Protein AF-A0A7C6V739-F1 (afdb_monomer_lite)

Secondary structure (DSSP, 8-state):
----GGGSHHHHHHHHHTS-PPPP-----SSPPPTT---HHHHHTT-HHHHHHHHGGGT---S--SS--SS--BHHHHSTTHHHHTTTSGGGT--BPP--GGGHHHHHHHS-GGGGTT-GGGGGGT-TTHHHHHHHHTTHHHHS-HHHHHTTS-GGGTT--S-GGGTB-TTT--B----HHHHHHHHHTT--STT--HHHHHHHHHHTTSS--B--B-TTS-B---B-S-TT-BTTB--HHHHHHHHTT-GGG--EE-TTT--EE------HHHHHHTT-HHHHTT-

Sequence (287 aa):
MQKTWWAWLPVMILLLLAGCAPPRAEMVKTASIPPGEVDPAVWGKVYPLEYDSFMMTKEGGQGESKYKGSEQKDKLSEYPFQLVLLDGWGMGVEFNEPRGHVYMLKDQLDIDPSRRKAGGVCLSCKSPYAPQLKEQMGPAYFQEPYDRVHAMIPQNHAELGLSCVDCHDPANMDLQLSRWFVNDALKALGKDPAGLTRQEKRTMVCAQCHNTYVIPKDQNMKSVGLFLPWQKSQWGHITIEDIESVIKSDPANLEWKNTPTGIKLGHIRHPEFELYSNGSVHWRAGV

Radius of gyration: 24.23 Å; chains: 1; bounding box: 44×49×97 Å

pLDDT: mean 92.77, std 11.55, range [47.62, 98.88]

Structure (mmCIF, N/CA/C/O backbone):
data_AF-A0A7C6V739-F1
#
_entry.id   AF-A0A7C6V739-F1
#
loop_
_atom_site.group_PDB
_atom_site.id
_atom_site.type_symbol
_atom_site.label_atom_id
_atom_site.label_alt_id
_atom_site.label_comp_id
_atom_site.label_asym_id
_atom_site.label_entity_id
_atom_site.label_seq_id
_atom_site.pdbx_PDB_ins_code
_atom_site.Cartn_x
_atom_site.Cartn_y
_atom_site.Cartn_z
_atom_site.occupancy
_atom_site.B_iso_or_equiv
_atom_site.auth_seq_id
_atom_site.auth_comp_id
_atom_site.auth_asym_id
_atom_site.auth_atom_id
_atom_site.pdbx_PDB_model_num
ATOM 1 N N . MET A 1 1 ? 19.262 29.482 -73.306 1.00 47.62 1 MET A N 1
ATOM 2 C CA . MET A 1 1 ? 19.728 28.501 -72.297 1.00 47.62 1 MET A CA 1
ATOM 3 C C . MET A 1 1 ? 19.107 28.852 -70.945 1.00 47.62 1 MET A C 1
ATOM 5 O O . MET A 1 1 ? 19.715 29.568 -70.161 1.00 47.62 1 MET A O 1
ATOM 9 N N . GLN A 1 2 ? 17.858 28.442 -70.704 1.00 50.34 2 GLN A N 1
ATOM 10 C CA . GLN A 1 2 ? 17.176 28.663 -69.421 1.00 50.34 2 GLN A CA 1
ATOM 11 C C . GLN A 1 2 ? 17.552 27.537 -68.452 1.00 50.34 2 GLN A C 1
ATOM 13 O O . GLN A 1 2 ? 17.392 26.359 -68.760 1.00 50.34 2 GLN A O 1
ATOM 18 N N . LYS A 1 3 ? 18.132 27.920 -67.311 1.00 55.59 3 LYS A N 1
ATOM 19 C CA . LYS A 1 3 ? 18.687 27.024 -66.292 1.00 55.59 3 LYS A CA 1
ATOM 20 C C . LYS A 1 3 ? 17.559 26.330 -65.517 1.00 55.59 3 LYS A C 1
ATOM 22 O O . LYS A 1 3 ? 16.870 26.961 -64.725 1.00 55.59 3 LYS A O 1
ATOM 27 N N . THR A 1 4 ? 17.430 25.019 -65.694 1.00 61.16 4 THR A N 1
ATOM 28 C CA . THR A 1 4 ? 16.496 24.098 -65.013 1.00 61.16 4 THR A CA 1
ATOM 29 C C . THR A 1 4 ? 16.895 23.784 -63.561 1.00 61.16 4 THR A C 1
ATOM 31 O O . THR A 1 4 ? 16.711 22.671 -63.080 1.00 61.16 4 THR A O 1
ATOM 34 N N . TRP A 1 5 ? 17.462 24.745 -62.828 1.00 55.97 5 TRP A N 1
ATOM 35 C CA . TRP A 1 5 ? 17.976 24.505 -61.469 1.00 55.97 5 TRP A CA 1
ATOM 36 C C . TRP A 1 5 ? 16.869 24.411 -60.407 1.00 55.97 5 TRP A C 1
ATOM 38 O O . TRP A 1 5 ? 17.083 23.851 -59.339 1.00 55.97 5 TRP A O 1
ATOM 48 N N . TRP A 1 6 ? 15.667 24.910 -60.701 1.00 58.06 6 TRP A N 1
ATOM 49 C CA . TRP A 1 6 ? 14.564 24.969 -59.734 1.00 58.06 6 TRP A CA 1
ATOM 50 C C . TRP A 1 6 ? 13.799 23.640 -59.631 1.00 58.06 6 TRP A C 1
ATOM 52 O O . TRP A 1 6 ? 13.135 23.391 -58.631 1.00 58.06 6 TRP A O 1
ATOM 62 N N . ALA A 1 7 ? 13.947 22.753 -60.623 1.00 59.00 7 ALA A N 1
ATOM 63 C CA . ALA A 1 7 ? 13.344 21.419 -60.618 1.00 59.00 7 ALA A CA 1
ATOM 64 C C . ALA A 1 7 ? 14.033 20.446 -59.639 1.00 59.00 7 ALA A C 1
ATOM 66 O O . ALA A 1 7 ? 13.440 19.448 -59.242 1.00 59.00 7 ALA A O 1
ATOM 67 N N . TRP A 1 8 ? 15.265 20.752 -59.217 1.00 59.28 8 TRP A N 1
ATOM 68 C CA . TRP A 1 8 ? 16.056 19.898 -58.324 1.00 59.28 8 TRP A CA 1
ATOM 69 C C . TRP A 1 8 ? 15.931 20.277 -56.842 1.00 59.28 8 TRP A C 1
ATOM 71 O O . TRP A 1 8 ? 16.218 19.449 -55.981 1.00 59.28 8 TRP A O 1
ATOM 81 N N . LEU A 1 9 ? 15.445 21.485 -56.528 1.00 65.00 9 LEU A N 1
ATOM 82 C CA . LEU A 1 9 ? 15.205 21.927 -55.148 1.00 65.00 9 LEU A CA 1
ATOM 83 C C . LEU A 1 9 ? 14.235 21.020 -54.363 1.00 65.00 9 LEU A C 1
ATOM 85 O O . LEU A 1 9 ? 14.586 20.628 -53.251 1.00 65.00 9 LEU A O 1
ATOM 89 N N . PRO A 1 10 ? 13.052 20.639 -54.889 1.00 63.28 10 PRO A N 1
ATOM 90 C CA . PRO A 1 10 ? 12.135 19.781 -54.139 1.00 63.28 10 PRO A CA 1
ATOM 91 C C . PRO A 1 10 ? 12.684 18.359 -53.955 1.00 63.28 10 PRO A C 1
AT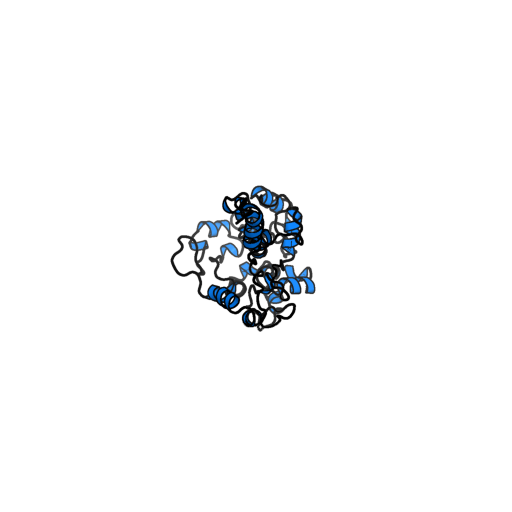OM 93 O O . PRO A 1 10 ? 12.463 17.759 -52.910 1.00 63.28 10 PRO A O 1
ATOM 96 N N . VAL A 1 11 ? 13.467 17.848 -54.913 1.00 65.81 11 VAL A N 1
ATOM 97 C CA . VAL A 1 11 ? 14.133 16.535 -54.815 1.00 65.81 11 VAL A CA 1
ATOM 98 C C . VAL A 1 11 ? 15.214 16.548 -53.731 1.00 65.81 11 VAL A C 1
ATOM 100 O O . VAL A 1 11 ? 15.313 15.610 -52.945 1.00 65.81 11 VAL A O 1
ATOM 103 N N . MET A 1 12 ? 15.983 17.633 -53.633 1.00 64.00 12 MET A N 1
ATOM 104 C CA . MET A 1 12 ? 17.020 17.795 -52.614 1.00 64.00 12 MET A CA 1
ATOM 105 C C . MET A 1 12 ? 16.426 17.990 -51.207 1.00 64.00 12 MET A C 1
ATOM 107 O O . MET A 1 12 ? 16.962 17.457 -50.241 1.00 64.00 12 MET A O 1
ATOM 111 N N . ILE A 1 13 ? 15.279 18.673 -51.090 1.00 65.75 13 ILE A N 1
ATOM 112 C CA . ILE A 1 13 ? 14.523 18.806 -49.831 1.00 65.75 13 ILE A CA 1
ATOM 113 C C . ILE A 1 13 ? 13.919 17.458 -49.399 1.00 65.75 13 ILE A C 1
ATOM 115 O O . ILE A 1 13 ? 14.006 17.106 -48.225 1.00 65.75 13 ILE A O 1
ATOM 119 N N . LEU A 1 14 ? 13.372 16.665 -50.328 1.00 61.84 14 LEU A N 1
ATOM 120 C CA . LEU A 1 14 ? 12.878 15.311 -50.036 1.00 61.84 14 LEU A CA 1
ATOM 121 C C . LEU A 1 14 ? 14.002 14.349 -49.624 1.00 61.84 14 LEU A C 1
ATOM 123 O O . LEU A 1 14 ? 13.800 13.540 -48.725 1.00 61.84 14 LEU A O 1
ATOM 127 N N . LEU A 1 15 ? 15.190 14.458 -50.225 1.00 60.88 15 LEU A N 1
ATOM 128 C CA . LEU A 1 15 ? 16.364 13.663 -49.842 1.00 60.88 15 LEU A CA 1
ATOM 129 C C . LEU A 1 15 ? 16.941 14.070 -48.475 1.00 60.88 15 LEU A C 1
ATOM 131 O O . LEU A 1 15 ? 17.437 13.211 -47.754 1.00 60.88 15 LEU A O 1
ATOM 135 N N . LEU A 1 16 ? 16.835 15.348 -48.090 1.00 59.25 16 LEU A N 1
ATOM 136 C CA . LEU A 1 16 ? 17.223 15.831 -46.757 1.00 59.25 16 LEU A CA 1
ATOM 137 C C . LEU A 1 16 ? 16.215 15.423 -45.667 1.00 59.25 16 LEU A C 1
ATOM 139 O O . LEU A 1 16 ? 16.619 15.149 -44.541 1.00 59.25 16 LEU A O 1
ATOM 143 N N . LEU A 1 17 ? 14.922 15.329 -45.999 1.00 58.53 17 LEU A N 1
ATOM 144 C CA . LEU A 1 17 ? 13.872 14.817 -45.102 1.00 58.53 17 LEU A CA 1
ATOM 145 C C . LEU A 1 17 ? 13.843 13.281 -45.016 1.00 58.53 17 LEU A C 1
ATOM 147 O O . LEU A 1 17 ? 13.320 12.736 -44.049 1.00 58.53 17 LEU A O 1
ATOM 151 N N . ALA A 1 18 ? 14.429 12.591 -45.997 1.00 57.00 18 ALA A N 1
ATOM 152 C CA . ALA A 1 18 ? 14.674 11.149 -45.982 1.00 57.00 18 ALA A CA 1
ATOM 153 C C . ALA A 1 18 ? 15.998 10.771 -45.290 1.00 57.00 18 ALA A C 1
ATOM 155 O O . ALA A 1 18 ? 16.444 9.628 -45.403 1.00 57.00 18 ALA A O 1
ATOM 156 N N . GLY A 1 19 ? 16.634 11.708 -44.573 1.00 58.50 19 GLY A N 1
ATOM 157 C CA . GLY A 1 19 ? 17.717 11.392 -43.649 1.00 58.50 19 GLY A CA 1
ATOM 158 C C . GLY A 1 19 ? 17.217 10.357 -42.647 1.00 58.50 19 GLY A C 1
ATOM 159 O O . GLY A 1 19 ? 16.347 10.661 -41.834 1.00 58.50 19 GLY A O 1
ATOM 160 N N . CYS A 1 20 ? 17.716 9.126 -42.776 1.00 65.75 20 CYS A N 1
ATOM 161 C CA . CYS A 1 20 ? 17.299 7.963 -42.008 1.00 65.75 20 CYS A CA 1
ATOM 162 C C . CYS A 1 20 ? 17.161 8.326 -40.529 1.00 65.75 20 CYS A C 1
ATOM 164 O O . CYS A 1 20 ? 18.166 8.529 -39.845 1.00 65.75 20 CYS A O 1
ATOM 166 N N . ALA A 1 21 ? 15.923 8.393 -40.030 1.00 65.75 21 ALA A N 1
ATOM 167 C CA . ALA A 1 21 ? 15.711 8.349 -38.597 1.00 65.75 21 ALA A CA 1
ATOM 168 C C . ALA A 1 21 ? 16.424 7.080 -38.105 1.00 65.75 21 ALA A C 1
ATOM 170 O O . ALA A 1 21 ? 16.180 6.008 -38.677 1.00 65.75 21 ALA A O 1
ATOM 171 N N . PRO A 1 22 ? 17.351 7.175 -37.134 1.00 66.50 22 PRO A N 1
ATOM 172 C CA . PRO A 1 22 ? 17.994 5.985 -36.612 1.00 66.50 22 PRO A CA 1
ATOM 173 C C . PRO A 1 22 ? 16.892 5.017 -36.162 1.00 66.50 22 PRO A C 1
ATOM 175 O O . PRO A 1 22 ? 15.884 5.473 -35.603 1.00 66.50 22 PRO A O 1
ATOM 178 N N . PRO A 1 23 ? 17.028 3.707 -36.442 1.00 68.50 23 PRO A N 1
ATOM 179 C CA . PRO A 1 23 ? 16.059 2.732 -35.971 1.00 68.50 23 PRO A CA 1
ATOM 180 C C . PRO A 1 23 ? 15.863 2.933 -34.471 1.00 68.50 23 PRO A C 1
ATOM 182 O O . PRO A 1 23 ? 16.814 3.241 -33.745 1.00 68.50 23 PRO A O 1
ATOM 185 N N . ARG A 1 24 ? 14.608 2.825 -34.022 1.00 67.12 24 ARG A N 1
ATOM 186 C CA . ARG A 1 24 ? 14.269 2.941 -32.603 1.00 67.12 24 ARG A CA 1
ATOM 187 C C . ARG A 1 24 ? 15.224 2.034 -31.834 1.00 67.12 24 ARG A C 1
ATOM 189 O O . ARG A 1 24 ? 15.337 0.865 -32.180 1.00 67.12 24 ARG A O 1
ATOM 196 N N . ALA A 1 25 ? 15.922 2.586 -30.843 1.00 65.12 25 ALA A N 1
ATOM 197 C CA . ALA A 1 25 ? 16.850 1.810 -30.038 1.00 65.12 25 ALA A CA 1
ATOM 198 C C . ALA A 1 25 ? 16.102 0.607 -29.444 1.00 65.12 25 ALA A C 1
ATOM 200 O O . ALA A 1 25 ? 15.190 0.777 -28.631 1.00 65.12 25 ALA A O 1
ATOM 201 N N . GLU A 1 26 ? 16.446 -0.592 -29.904 1.00 61.88 26 GLU A N 1
ATOM 202 C CA . GLU A 1 26 ? 15.959 -1.836 -29.327 1.00 61.88 26 GLU A CA 1
ATOM 203 C C . GLU A 1 26 ? 16.893 -2.224 -28.187 1.00 61.88 26 GLU A C 1
ATOM 205 O O . GLU A 1 26 ? 18.118 -2.220 -28.330 1.00 61.88 26 GLU A O 1
ATOM 210 N N . MET A 1 27 ? 16.316 -2.527 -27.026 1.00 63.16 27 MET A N 1
ATOM 211 C CA . MET A 1 27 ? 17.096 -3.014 -25.896 1.00 63.16 27 MET A CA 1
ATOM 212 C C . MET A 1 27 ? 17.644 -4.400 -26.238 1.00 63.16 27 MET A C 1
ATOM 214 O O . MET A 1 27 ? 16.878 -5.340 -26.457 1.00 63.16 27 MET A O 1
ATOM 218 N N . VAL A 1 28 ? 18.968 -4.531 -26.275 1.00 59.66 28 VAL A N 1
ATOM 219 C CA . VAL A 1 28 ? 19.641 -5.815 -26.487 1.00 59.66 28 VAL A CA 1
ATOM 220 C C . VAL A 1 28 ? 19.422 -6.689 -25.252 1.00 59.66 28 VAL A C 1
ATOM 222 O O . VAL A 1 28 ? 19.919 -6.374 -24.174 1.00 59.66 28 VAL A O 1
ATOM 225 N N . LYS A 1 29 ? 18.683 -7.794 -25.399 1.00 63.81 29 LYS A N 1
ATOM 226 C CA . LYS A 1 29 ? 18.539 -8.808 -24.346 1.00 63.81 29 LYS A CA 1
ATOM 227 C C . LYS A 1 29 ? 19.694 -9.793 -24.437 1.00 63.81 29 LYS A C 1
ATOM 229 O O . LYS A 1 29 ? 19.824 -10.508 -25.426 1.00 63.81 29 LYS A O 1
ATOM 234 N N . THR A 1 30 ? 20.528 -9.836 -23.408 1.00 65.81 30 THR A N 1
ATOM 235 C CA . THR A 1 30 ? 21.677 -10.750 -23.330 1.00 65.81 30 THR A CA 1
ATOM 236 C C . THR A 1 30 ? 21.280 -12.153 -22.856 1.00 65.81 30 THR A C 1
ATOM 238 O O . THR A 1 30 ? 22.004 -13.108 -23.127 1.00 65.81 30 THR A O 1
ATOM 241 N N . ALA A 1 31 ? 20.121 -12.297 -22.198 1.00 79.56 31 ALA A N 1
ATOM 242 C CA . ALA A 1 31 ? 19.524 -13.568 -21.784 1.00 79.56 31 ALA A CA 1
ATOM 243 C C . ALA A 1 31 ? 18.000 -13.435 -21.553 1.00 79.56 31 ALA A C 1
ATOM 245 O O . ALA A 1 31 ? 17.449 -12.333 -21.585 1.00 79.56 31 ALA A O 1
ATOM 246 N N . SER A 1 32 ? 17.314 -14.564 -21.338 1.00 87.06 32 SER A N 1
ATOM 247 C CA . SER A 1 32 ? 15.881 -14.631 -21.006 1.00 87.06 32 SER A CA 1
ATOM 248 C C . SER A 1 32 ? 15.646 -14.758 -19.499 1.00 87.06 32 SER A C 1
ATOM 250 O O . SER A 1 32 ? 16.369 -15.498 -18.832 1.00 87.06 32 SER A O 1
ATOM 252 N N . ILE A 1 33 ? 14.589 -14.124 -18.990 1.00 94.06 33 ILE A N 1
ATOM 253 C CA . ILE A 1 33 ? 14.141 -14.247 -17.597 1.00 94.06 33 ILE A CA 1
ATOM 254 C C . ILE A 1 33 ? 12.988 -15.267 -17.539 1.00 94.06 33 ILE A C 1
ATOM 256 O O . ILE A 1 33 ? 12.055 -15.155 -18.339 1.00 94.06 33 ILE A O 1
ATOM 260 N N . PRO A 1 34 ? 13.028 -16.278 -16.648 1.00 94.00 34 PRO A N 1
ATOM 261 C CA . PRO A 1 34 ? 11.944 -17.249 -16.527 1.00 94.00 34 PRO A CA 1
ATOM 262 C C . PRO A 1 34 ? 10.604 -16.606 -16.119 1.00 94.00 34 PRO A C 1
ATOM 264 O O . PRO A 1 34 ? 10.589 -15.657 -15.330 1.00 94.00 34 PRO A O 1
ATOM 267 N N . PRO A 1 35 ? 9.456 -17.133 -16.589 1.00 92.00 35 PRO A N 1
ATOM 268 C CA . PRO A 1 35 ? 8.150 -16.712 -16.094 1.00 92.00 35 PRO A CA 1
ATOM 269 C C . PRO A 1 35 ? 8.036 -16.908 -14.579 1.00 92.00 35 PRO A C 1
ATOM 271 O O . PRO A 1 35 ? 8.357 -17.977 -14.064 1.00 92.00 35 PRO A O 1
ATOM 274 N N . GLY A 1 36 ? 7.556 -15.883 -13.873 1.00 90.06 36 GLY A N 1
ATOM 275 C CA . GLY A 1 36 ? 7.387 -15.928 -12.418 1.00 90.06 36 GLY A CA 1
ATOM 276 C C . GLY A 1 36 ? 8.685 -15.838 -11.610 1.00 90.06 36 GLY A C 1
ATOM 277 O O . GLY A 1 36 ? 8.639 -16.047 -10.402 1.00 90.06 36 GLY A O 1
ATOM 278 N N . GLU A 1 37 ? 9.825 -15.527 -12.237 1.00 96.25 37 GLU A N 1
ATOM 279 C CA . GLU A 1 37 ? 11.084 -15.313 -11.520 1.00 96.25 37 GLU A CA 1
ATOM 280 C C . GLU A 1 37 ? 10.963 -14.129 -10.553 1.00 96.25 37 GLU A C 1
ATOM 282 O O . GLU A 1 37 ? 10.768 -12.987 -10.974 1.00 96.25 37 GLU A O 1
ATOM 287 N N . VAL A 1 38 ? 11.091 -14.398 -9.255 1.00 96.88 38 VAL A N 1
ATOM 288 C CA . VAL A 1 38 ? 10.953 -13.387 -8.200 1.00 96.88 38 VAL A CA 1
ATOM 289 C C . VAL A 1 38 ? 12.297 -12.850 -7.719 1.00 96.88 38 VAL A C 1
ATOM 291 O O . VAL A 1 38 ? 12.312 -11.777 -7.121 1.00 96.88 38 VAL A O 1
ATOM 294 N N . ASP A 1 39 ? 13.409 -13.556 -7.939 1.00 97.00 39 ASP A N 1
ATOM 295 C CA . ASP A 1 39 ? 14.721 -13.145 -7.434 1.00 97.00 39 ASP A CA 1
ATOM 296 C C . ASP A 1 39 ? 15.288 -12.005 -8.299 1.00 97.00 39 ASP A C 1
ATOM 298 O O . ASP A 1 39 ? 15.679 -12.240 -9.449 1.00 97.00 39 ASP A O 1
ATOM 302 N N . PRO A 1 40 ? 15.393 -10.767 -7.775 1.00 96.75 40 PRO A N 1
ATOM 303 C CA . PRO A 1 40 ? 15.873 -9.631 -8.554 1.00 96.75 40 PRO A CA 1
ATOM 304 C C . PRO A 1 40 ? 17.319 -9.819 -9.040 1.00 96.75 40 PRO A C 1
ATOM 306 O O . PRO A 1 40 ? 17.691 -9.234 -10.057 1.00 96.75 40 PRO A O 1
ATOM 309 N N . ALA A 1 41 ? 18.132 -10.665 -8.395 1.00 96.19 41 ALA A N 1
ATOM 310 C CA . ALA A 1 41 ? 19.490 -10.953 -8.855 1.00 96.19 41 ALA A CA 1
ATOM 311 C C . ALA A 1 41 ? 19.509 -11.728 -10.184 1.00 96.19 41 ALA A C 1
ATOM 313 O O . ALA A 1 41 ? 20.448 -11.585 -10.971 1.00 96.19 41 ALA A O 1
ATOM 314 N N . VAL A 1 42 ? 18.478 -12.530 -10.478 1.00 96.38 42 VAL A N 1
ATOM 315 C CA . VAL A 1 42 ? 18.329 -13.188 -11.787 1.00 96.38 42 VAL A CA 1
ATOM 316 C C . VAL A 1 42 ? 18.007 -12.154 -12.865 1.00 96.38 42 VAL A C 1
ATOM 318 O O . VAL A 1 42 ? 18.615 -12.190 -13.935 1.00 96.38 42 VAL A O 1
ATOM 321 N N . TRP A 1 43 ? 17.139 -11.184 -12.562 1.00 96.62 43 TRP A N 1
ATOM 322 C CA . TRP A 1 43 ? 16.837 -10.061 -13.456 1.00 96.62 43 TRP A CA 1
ATOM 323 C C . TRP A 1 43 ? 18.076 -9.186 -13.697 1.00 96.62 43 TRP A C 1
ATOM 325 O O . TRP A 1 43 ? 18.354 -8.815 -14.837 1.00 96.62 43 TRP A O 1
ATOM 335 N N . GLY A 1 44 ? 18.876 -8.933 -12.657 1.00 95.44 44 GLY A N 1
ATOM 336 C CA . GLY A 1 44 ? 20.107 -8.139 -12.727 1.00 95.44 44 GLY A CA 1
ATOM 337 C C . GLY A 1 44 ? 21.217 -8.731 -13.598 1.00 95.44 44 GLY A C 1
ATOM 338 O O . GLY A 1 44 ? 22.066 -7.992 -14.085 1.00 95.44 44 GLY A O 1
ATOM 339 N N . LYS A 1 45 ? 21.193 -10.039 -13.891 1.00 94.25 45 LYS A N 1
ATOM 340 C CA . LYS A 1 45 ? 22.097 -10.639 -14.896 1.00 94.25 45 LYS A CA 1
ATOM 341 C C . LYS A 1 45 ? 21.800 -10.143 -16.317 1.00 94.25 45 LYS A C 1
ATOM 343 O O . LYS A 1 45 ? 22.691 -10.168 -17.162 1.00 94.25 45 LYS A O 1
ATOM 348 N N . VAL A 1 46 ? 20.560 -9.722 -16.576 1.00 94.38 46 VAL A N 1
ATOM 349 C CA . VAL A 1 46 ? 20.103 -9.182 -17.867 1.00 94.38 46 VAL A CA 1
ATOM 350 C C . VAL A 1 46 ? 20.093 -7.651 -17.852 1.00 94.38 46 VAL A C 1
ATOM 352 O O . VAL A 1 46 ? 20.492 -7.033 -18.836 1.00 94.38 46 VAL A O 1
ATOM 355 N N . TYR A 1 47 ? 19.692 -7.053 -16.726 1.00 94.56 47 TYR A N 1
ATOM 356 C CA . TYR A 1 47 ? 19.530 -5.608 -16.523 1.00 94.56 47 TYR A CA 1
ATOM 357 C C . TYR A 1 47 ? 20.384 -5.110 -15.341 1.00 94.56 47 TYR A C 1
ATOM 359 O O . TYR A 1 47 ? 19.844 -4.756 -14.289 1.00 94.56 47 TYR A O 1
ATOM 367 N N . PRO A 1 48 ? 21.728 -5.132 -15.462 1.00 95.19 48 PRO A N 1
ATOM 368 C CA . PRO A 1 48 ? 22.620 -4.848 -14.338 1.00 95.19 48 PRO A CA 1
ATOM 369 C C . PRO A 1 48 ? 22.526 -3.399 -13.851 1.00 95.19 48 PRO A C 1
ATOM 371 O O . PRO A 1 48 ? 22.578 -3.166 -12.652 1.00 95.19 48 PRO A O 1
ATOM 374 N N . LEU A 1 49 ? 22.319 -2.430 -14.750 1.00 96.06 49 LEU A N 1
ATOM 375 C CA . LEU A 1 49 ? 22.233 -1.014 -14.375 1.00 96.06 49 LEU A CA 1
ATOM 376 C C . LEU A 1 49 ? 20.976 -0.722 -13.544 1.00 96.06 49 LEU A C 1
ATOM 378 O O . LEU A 1 49 ? 21.031 -0.016 -12.538 1.00 96.06 49 LEU A O 1
ATOM 382 N N . GLU A 1 50 ? 19.839 -1.283 -13.952 1.00 96.19 50 GLU A N 1
ATOM 383 C CA . GLU A 1 50 ? 18.570 -1.169 -13.240 1.00 96.19 50 GLU A CA 1
ATOM 384 C C . GLU A 1 50 ? 18.617 -1.906 -11.901 1.00 96.19 50 GLU A C 1
ATOM 386 O O . GLU A 1 50 ? 18.114 -1.392 -10.901 1.00 96.19 50 GLU A O 1
ATOM 391 N N . TYR A 1 51 ? 19.246 -3.083 -11.862 1.00 97.12 51 TYR A N 1
ATOM 392 C CA . TYR A 1 51 ? 19.442 -3.833 -10.626 1.00 97.12 51 TYR A CA 1
ATOM 393 C C . TYR A 1 51 ? 20.343 -3.085 -9.641 1.00 97.12 51 TYR A C 1
ATOM 395 O O . TYR A 1 51 ? 19.963 -2.924 -8.482 1.00 97.12 51 TYR A O 1
ATOM 403 N N . ASP A 1 52 ? 21.482 -2.558 -10.089 1.00 96.88 52 ASP A N 1
ATOM 404 C CA . ASP A 1 52 ? 22.375 -1.764 -9.243 1.00 96.88 52 ASP A CA 1
ATOM 405 C C . ASP A 1 52 ? 21.640 -0.534 -8.689 1.00 96.88 52 ASP A C 1
ATOM 407 O O . ASP A 1 52 ? 21.692 -0.267 -7.487 1.00 96.88 52 ASP A O 1
ATOM 411 N N . SER A 1 53 ? 20.857 0.158 -9.525 1.00 96.12 53 SER A N 1
ATOM 412 C CA . SER A 1 53 ? 20.025 1.287 -9.089 1.00 96.12 53 SER A CA 1
ATOM 413 C C . SER A 1 53 ? 18.942 0.880 -8.080 1.00 96.12 53 SER A C 1
ATOM 415 O O . SER A 1 53 ? 18.721 1.590 -7.098 1.00 96.12 53 SER A O 1
ATOM 417 N N . PHE A 1 54 ? 18.292 -0.272 -8.260 1.00 96.62 54 PHE A N 1
ATOM 418 C CA . PHE A 1 54 ? 17.350 -0.816 -7.278 1.00 96.62 54 PHE A CA 1
ATOM 419 C C . PHE A 1 54 ? 18.040 -1.107 -5.936 1.00 96.62 54 PHE A C 1
ATOM 421 O O . PHE A 1 54 ? 17.500 -0.801 -4.866 1.00 96.62 54 PHE A O 1
ATOM 428 N N . MET A 1 55 ? 19.261 -1.639 -5.978 1.00 96.19 55 MET A N 1
ATOM 429 C CA . MET A 1 55 ? 20.039 -1.983 -4.789 1.00 96.19 55 MET A CA 1
ATOM 430 C C . MET A 1 55 ? 20.561 -0.759 -4.034 1.00 96.19 55 MET A C 1
ATOM 432 O O . MET A 1 55 ? 20.689 -0.839 -2.812 1.00 96.19 55 MET A O 1
ATOM 436 N N . MET A 1 56 ? 20.738 0.392 -4.693 1.00 94.69 56 MET A N 1
ATOM 437 C CA . MET A 1 56 ? 21.040 1.667 -4.018 1.00 94.69 56 MET A CA 1
ATOM 438 C C . MET A 1 56 ? 19.961 2.074 -3.004 1.00 94.69 56 MET A C 1
ATOM 440 O O . MET A 1 56 ? 20.249 2.803 -2.059 1.00 94.69 56 MET A O 1
ATOM 444 N N . THR A 1 57 ? 18.729 1.555 -3.103 1.00 94.00 57 THR A N 1
ATOM 445 C CA . THR A 1 57 ? 17.704 1.801 -2.069 1.00 94.00 57 THR A CA 1
ATOM 446 C C . THR A 1 57 ? 18.094 1.248 -0.688 1.00 94.00 57 THR A C 1
ATOM 448 O O . THR A 1 57 ? 17.505 1.654 0.315 1.00 94.00 57 THR A O 1
ATOM 451 N N . LYS A 1 58 ? 19.116 0.377 -0.604 1.00 93.00 58 LYS A N 1
ATOM 452 C CA . LYS A 1 58 ? 19.715 -0.084 0.661 1.00 93.00 58 LYS A CA 1
ATOM 453 C C . LYS A 1 58 ? 20.460 1.018 1.403 1.00 93.00 58 LYS A C 1
ATOM 455 O O . LYS A 1 58 ? 20.512 0.975 2.630 1.00 93.00 58 LYS A O 1
ATOM 460 N N . GLU A 1 59 ? 21.049 1.952 0.667 1.00 90.06 59 GLU A N 1
ATOM 461 C CA . GLU A 1 59 ? 21.933 2.992 1.200 1.00 90.06 59 GLU A CA 1
ATOM 462 C C . GLU A 1 59 ? 21.142 4.122 1.870 1.00 90.06 59 GLU A C 1
ATOM 464 O O . GLU A 1 59 ? 21.649 4.785 2.771 1.00 90.06 59 GLU A O 1
ATOM 469 N N . GLY A 1 60 ? 19.876 4.298 1.475 1.00 82.44 60 GLY A N 1
ATOM 470 C CA . GLY A 1 60 ? 19.045 5.419 1.903 1.00 82.44 60 GLY A CA 1
ATOM 471 C C . GLY A 1 60 ? 19.414 6.731 1.201 1.00 82.44 60 GLY A C 1
ATOM 472 O O . GLY A 1 60 ? 20.358 6.808 0.418 1.00 82.44 60 GLY A O 1
ATOM 473 N N . GLY A 1 61 ? 18.627 7.780 1.437 1.00 77.44 61 GLY A N 1
ATOM 474 C CA . GLY A 1 61 ? 18.918 9.110 0.904 1.00 77.44 61 GLY A CA 1
ATOM 475 C C . GLY A 1 61 ? 20.187 9.707 1.519 1.00 77.44 61 GLY A C 1
ATOM 476 O O . GLY A 1 61 ? 20.335 9.718 2.738 1.00 77.44 61 GLY A O 1
ATOM 477 N N . GLN A 1 62 ? 21.079 10.239 0.678 1.00 67.81 62 GLN A N 1
ATOM 478 C CA . GLN A 1 62 ? 22.234 11.023 1.119 1.00 67.81 62 GLN A CA 1
ATOM 479 C C . GLN A 1 62 ? 21.835 12.498 1.296 1.00 67.81 62 GLN A C 1
ATOM 481 O O . GLN A 1 62 ? 21.254 13.100 0.393 1.00 67.81 62 GLN A O 1
ATOM 486 N N . GLY A 1 63 ? 22.172 13.087 2.447 1.00 68.88 63 GLY A N 1
ATOM 487 C CA . GLY A 1 63 ? 21.879 14.487 2.778 1.00 68.88 63 GLY A CA 1
ATOM 488 C C . GLY A 1 63 ? 20.629 14.687 3.642 1.00 68.88 63 GLY A C 1
ATOM 489 O O . GLY A 1 63 ? 19.866 13.762 3.912 1.00 68.88 63 GLY A O 1
ATOM 490 N N . GLU A 1 64 ? 20.433 15.919 4.111 1.00 67.62 64 GLU A N 1
ATOM 491 C CA . GLU A 1 64 ? 19.326 16.267 5.003 1.00 67.62 64 GLU A CA 1
ATOM 492 C C . GLU A 1 64 ? 18.092 16.702 4.201 1.00 67.62 64 GLU A C 1
ATOM 494 O O . GLU A 1 64 ? 18.106 17.716 3.502 1.00 67.62 64 GLU A O 1
ATOM 499 N N . SER A 1 65 ? 16.993 15.955 4.323 1.00 88.62 65 SER A N 1
ATOM 500 C CA . SER A 1 65 ? 15.657 16.449 3.982 1.00 88.62 65 SER A CA 1
ATOM 501 C C . SER A 1 65 ? 14.945 16.876 5.261 1.00 88.62 65 SER A C 1
ATOM 503 O O . SER A 1 65 ? 15.025 16.212 6.293 1.00 88.62 65 SER A O 1
ATOM 505 N N . LYS A 1 66 ? 14.240 18.010 5.198 1.00 90.06 66 LYS A N 1
ATOM 506 C CA . LYS A 1 66 ? 13.645 18.649 6.380 1.00 90.06 66 LYS A CA 1
ATOM 507 C C . LYS A 1 66 ? 12.574 17.792 7.069 1.00 90.06 66 LYS A C 1
ATOM 509 O O . LYS A 1 66 ? 12.443 17.872 8.282 1.00 90.06 66 LYS A O 1
ATOM 514 N N . TYR A 1 67 ? 11.793 17.027 6.301 1.00 90.88 67 TYR A N 1
ATOM 515 C CA . TYR A 1 67 ? 10.603 16.305 6.795 1.00 90.88 67 TYR A CA 1
ATOM 516 C C . TYR A 1 67 ? 10.593 14.808 6.461 1.00 90.88 67 TYR A C 1
ATOM 518 O O . TYR A 1 67 ? 9.654 14.092 6.817 1.00 90.88 67 TYR A O 1
ATOM 526 N N . LYS A 1 68 ? 11.567 14.343 5.677 1.00 91.44 68 LYS A N 1
ATOM 527 C CA . LYS A 1 68 ? 11.639 12.963 5.191 1.00 91.44 68 LYS A CA 1
ATOM 528 C C . LYS A 1 68 ? 13.078 12.482 5.228 1.00 91.44 68 LYS A C 1
ATOM 530 O O . LYS A 1 68 ? 14.001 13.285 5.246 1.00 91.44 68 LYS A O 1
ATOM 535 N N . GLY A 1 69 ? 13.264 11.173 5.216 1.00 88.75 69 GLY A N 1
ATOM 536 C CA . GLY A 1 69 ? 14.581 10.554 5.190 1.00 88.75 69 GLY A CA 1
ATOM 537 C C . GLY A 1 69 ? 14.472 9.080 4.844 1.00 88.75 69 GLY A C 1
ATOM 538 O O . GLY A 1 69 ? 13.454 8.633 4.322 1.00 88.75 69 GLY A O 1
ATOM 539 N N . SER A 1 70 ? 15.532 8.332 5.122 1.00 91.12 70 SER A N 1
ATOM 540 C CA . SER A 1 70 ? 15.562 6.872 4.950 1.00 91.12 70 SER A CA 1
ATOM 541 C C . SER A 1 70 ? 16.004 6.143 6.219 1.00 91.12 70 SER A C 1
ATOM 543 O O . SER A 1 70 ? 16.319 4.956 6.187 1.00 91.12 70 SER A O 1
ATOM 545 N N . GLU A 1 71 ? 16.021 6.864 7.336 1.00 88.56 71 GLU A N 1
ATOM 546 C CA . GLU A 1 71 ? 16.233 6.325 8.672 1.00 88.56 71 GLU A CA 1
ATOM 547 C C . GLU A 1 71 ? 14.875 5.997 9.295 1.00 88.56 71 GLU A C 1
ATOM 549 O O . GLU A 1 71 ? 13.913 6.745 9.109 1.00 88.56 71 GLU A O 1
ATOM 554 N N . GLN A 1 72 ? 14.803 4.912 10.068 1.00 89.94 72 GLN A N 1
ATOM 555 C CA . GLN A 1 72 ? 13.589 4.494 10.778 1.00 89.94 72 GLN A CA 1
ATOM 556 C C . GLN A 1 72 ? 13.334 5.383 12.003 1.00 89.94 72 GLN A C 1
ATOM 558 O O . GLN A 1 72 ? 13.404 4.938 13.146 1.00 89.94 72 GLN A O 1
ATOM 563 N N . LYS A 1 73 ? 13.082 6.670 11.765 1.00 92.50 73 LYS A N 1
ATOM 564 C CA . LYS A 1 73 ? 12.744 7.640 12.809 1.00 92.50 73 LYS A CA 1
ATOM 565 C C . LYS A 1 73 ? 11.326 7.393 13.299 1.00 92.50 73 LYS A C 1
ATOM 567 O O . LYS A 1 73 ? 10.421 7.228 12.484 1.00 92.50 73 LYS A O 1
ATOM 572 N N . ASP A 1 74 ? 11.137 7.402 14.612 1.00 95.69 74 ASP A N 1
ATOM 573 C CA . ASP A 1 74 ? 9.813 7.282 15.214 1.00 95.69 74 ASP A CA 1
ATOM 574 C C . ASP A 1 74 ? 8.969 8.534 14.927 1.00 95.69 74 ASP A C 1
ATOM 576 O O . ASP A 1 74 ? 9.283 9.643 15.376 1.00 95.69 74 ASP A O 1
ATOM 580 N N . LYS A 1 75 ? 7.862 8.353 14.202 1.00 95.56 75 LYS A N 1
ATOM 581 C CA . LYS A 1 75 ? 6.938 9.443 13.876 1.00 95.56 75 LYS A CA 1
ATOM 582 C C . LYS A 1 75 ? 6.050 9.828 15.046 1.00 95.56 75 LYS A C 1
ATOM 584 O O . LYS A 1 75 ? 5.536 10.946 15.049 1.00 95.56 75 LYS A O 1
ATOM 589 N N . LEU A 1 76 ? 5.851 8.938 16.018 1.00 96.44 76 LEU A N 1
ATOM 590 C CA . LEU A 1 76 ? 5.071 9.241 17.214 1.00 96.44 76 LEU A CA 1
ATOM 591 C C . LEU A 1 76 ? 5.790 10.301 18.051 1.00 96.44 76 LEU A C 1
ATOM 593 O O . LEU A 1 76 ? 5.142 11.218 18.544 1.00 96.44 76 LEU A O 1
ATOM 597 N N . SER A 1 77 ? 7.121 10.246 18.125 1.00 94.56 77 SER A N 1
ATOM 598 C CA . SER A 1 77 ? 7.942 11.292 18.745 1.00 94.56 77 SER A CA 1
ATOM 599 C C . SER A 1 77 ? 7.971 12.601 17.943 1.00 94.56 77 SER A C 1
ATOM 601 O O . SER A 1 77 ? 7.939 13.678 18.537 1.00 94.56 77 SER A O 1
ATOM 603 N N . GLU A 1 78 ? 8.005 12.542 16.606 1.00 93.69 78 GLU A N 1
ATOM 604 C CA . GLU A 1 78 ? 7.984 13.747 15.754 1.00 93.69 78 GLU A CA 1
ATOM 605 C C . GLU A 1 78 ? 6.627 14.471 15.799 1.00 93.69 78 GLU A C 1
ATOM 607 O O . GLU A 1 78 ? 6.563 15.703 15.805 1.00 93.69 78 GLU A O 1
ATOM 612 N N . TYR A 1 79 ? 5.534 13.709 15.897 1.00 96.00 79 TYR A N 1
ATOM 613 C CA . TYR A 1 79 ? 4.163 14.210 15.967 1.00 96.00 79 TYR A CA 1
ATOM 614 C C . TYR A 1 79 ? 3.437 13.658 17.214 1.00 96.00 79 TYR A C 1
ATOM 616 O O . TYR A 1 79 ? 2.533 12.830 17.072 1.00 96.00 79 TYR A O 1
ATOM 624 N N . PRO A 1 80 ? 3.747 14.144 18.438 1.00 96.06 80 PRO A N 1
ATOM 625 C CA . PRO A 1 80 ? 3.298 13.539 19.705 1.00 96.06 80 PRO A CA 1
ATOM 626 C C . PRO A 1 80 ? 1.788 13.374 19.876 1.00 96.06 80 PRO A C 1
ATOM 628 O O . PRO A 1 80 ? 1.329 12.483 20.587 1.00 96.06 80 PRO A O 1
ATOM 631 N N . PHE A 1 81 ? 0.982 14.199 19.204 1.00 96.94 81 PHE A N 1
ATOM 632 C CA . PHE A 1 81 ? -0.476 14.063 19.219 1.00 96.94 81 PHE A CA 1
ATOM 633 C C . PHE A 1 81 ? -0.957 12.726 18.620 1.00 96.94 81 PHE A C 1
ATOM 635 O O . PHE A 1 81 ? -2.057 12.273 18.941 1.00 96.94 81 PHE A O 1
ATOM 642 N N . GLN A 1 82 ? -0.144 12.064 17.787 1.00 96.88 82 GLN A N 1
ATOM 643 C CA . GLN A 1 82 ? -0.456 10.751 17.220 1.00 96.88 82 GLN A CA 1
ATOM 644 C C . GLN A 1 82 ? -0.549 9.658 18.287 1.00 96.88 82 GLN A C 1
ATOM 646 O O . GLN A 1 82 ? -1.362 8.754 18.118 1.00 96.88 82 GLN A O 1
ATOM 651 N N . LEU A 1 83 ? 0.176 9.776 19.407 1.00 94.81 83 LEU A N 1
ATOM 652 C CA . LEU A 1 83 ? 0.061 8.838 20.532 1.00 94.81 83 LEU A CA 1
ATOM 653 C C . LEU A 1 83 ? -1.372 8.771 21.070 1.00 94.81 83 LEU A C 1
ATOM 655 O O . LEU A 1 83 ? -1.849 7.697 21.404 1.00 94.81 83 LEU A O 1
ATOM 659 N N . VAL A 1 84 ? -2.081 9.904 21.103 1.00 96.69 84 VAL A N 1
ATOM 660 C CA . VAL A 1 84 ? -3.478 9.968 21.562 1.00 96.69 84 VAL A CA 1
ATOM 661 C C . VAL A 1 84 ? -4.444 9.581 20.442 1.00 96.69 84 VAL A C 1
ATOM 663 O O . VAL A 1 84 ? -5.397 8.832 20.661 1.00 96.69 84 VAL A O 1
ATOM 666 N N . LEU A 1 85 ? -4.211 10.081 19.223 1.00 97.88 85 LEU A N 1
ATOM 667 C CA . LEU A 1 85 ? -5.109 9.830 18.092 1.00 97.88 85 LEU A CA 1
ATOM 668 C C . LEU A 1 85 ? -5.092 8.370 17.629 1.00 97.88 85 LEU A C 1
ATOM 670 O O . LEU A 1 85 ? -6.106 7.895 17.131 1.00 97.88 85 LEU A O 1
ATOM 674 N N . LEU A 1 86 ? -3.969 7.666 17.779 1.00 98.06 86 LEU A N 1
ATOM 675 C CA . LEU A 1 86 ? -3.776 6.288 17.319 1.00 98.06 86 LEU A CA 1
ATOM 676 C C . LEU A 1 86 ? -3.786 5.269 18.469 1.00 98.06 86 LEU A C 1
ATOM 678 O O . LEU A 1 86 ? -3.523 4.091 18.228 1.00 98.06 86 LEU A O 1
ATOM 682 N N . ASP A 1 87 ? -4.116 5.683 19.694 1.00 98.12 87 ASP A N 1
ATOM 683 C CA . ASP A 1 87 ? -4.258 4.770 20.830 1.00 98.12 87 ASP A CA 1
ATOM 684 C C . ASP A 1 87 ? -5.430 3.798 20.606 1.00 98.12 87 ASP A C 1
ATOM 686 O O . ASP A 1 87 ? -6.564 4.207 20.342 1.00 98.12 87 ASP A O 1
ATOM 690 N N . GLY A 1 88 ? -5.145 2.500 20.721 1.00 97.25 88 GLY A N 1
ATOM 691 C CA . GLY A 1 88 ? -6.107 1.405 20.559 1.00 97.25 88 GLY A CA 1
ATOM 692 C C . GLY A 1 88 ? -5.707 0.355 19.528 1.00 97.25 88 GLY A C 1
ATOM 693 O O . GLY A 1 88 ? -6.381 -0.667 19.390 1.00 97.25 88 GLY A O 1
ATOM 694 N N . TRP A 1 89 ? -4.602 0.564 18.812 1.00 97.62 89 TRP A N 1
ATOM 695 C CA . TRP A 1 89 ? -4.048 -0.407 17.868 1.00 97.62 89 TRP A CA 1
ATOM 696 C C . TRP A 1 89 ? -2.575 -0.114 17.555 1.00 97.62 89 TRP A C 1
ATOM 698 O O . TRP A 1 89 ? -1.999 0.843 18.066 1.00 97.62 89 TRP A O 1
ATOM 708 N N . GLY A 1 90 ? -1.948 -0.942 16.714 1.00 97.88 90 GLY A N 1
ATOM 709 C CA . GLY A 1 90 ? -0.491 -0.942 16.598 1.00 97.88 90 GLY A CA 1
ATOM 710 C C . GLY A 1 90 ? 0.143 0.343 16.070 1.00 97.88 90 GLY A C 1
ATOM 711 O O . GLY A 1 90 ? 1.307 0.585 16.363 1.00 97.88 90 GLY A O 1
ATOM 712 N N . MET A 1 91 ? -0.578 1.186 15.315 1.00 97.69 91 MET A N 1
ATOM 713 C CA . MET A 1 91 ? 0.000 2.457 14.843 1.00 97.69 91 MET A CA 1
ATOM 714 C C . MET A 1 91 ? 0.305 3.423 15.995 1.00 97.69 91 MET A C 1
ATOM 716 O O . MET A 1 91 ? 1.187 4.253 15.841 1.00 97.69 91 MET A O 1
ATOM 720 N N . GLY A 1 92 ? -0.399 3.322 17.129 1.00 97.31 92 GLY A N 1
ATOM 721 C CA . GLY A 1 92 ? -0.089 4.092 18.339 1.00 97.31 92 GLY A CA 1
ATOM 722 C C . GLY A 1 92 ? 1.022 3.483 19.200 1.00 97.31 92 GLY A C 1
ATOM 723 O O . GLY A 1 92 ? 1.352 4.054 20.232 1.00 97.31 92 GLY A O 1
ATOM 724 N N . VAL A 1 93 ? 1.571 2.328 18.801 1.00 97.81 93 VAL A N 1
ATOM 725 C CA . VAL A 1 93 ? 2.666 1.633 19.500 1.00 97.81 93 VAL A CA 1
ATOM 726 C C . VAL A 1 93 ? 3.988 1.876 18.785 1.00 97.81 93 VAL A C 1
ATOM 728 O O . VAL A 1 93 ? 4.946 2.330 19.398 1.00 97.81 93 VAL A O 1
ATOM 731 N N . GLU A 1 94 ? 4.028 1.610 17.480 1.00 98.31 94 GLU A N 1
ATOM 732 C CA . GLU A 1 94 ? 5.214 1.835 16.661 1.00 98.31 94 GLU A CA 1
ATOM 733 C C . GLU A 1 94 ? 4.804 2.291 15.261 1.00 98.31 94 GLU A C 1
ATOM 735 O O . GLU A 1 94 ? 4.061 1.594 14.555 1.00 98.31 94 GLU A O 1
ATOM 740 N N . PHE A 1 95 ? 5.293 3.459 14.839 1.00 97.94 95 PHE A N 1
ATOM 741 C CA . PHE A 1 95 ? 5.070 3.997 13.501 1.00 97.94 95 PHE A CA 1
ATOM 742 C C . PHE A 1 95 ? 6.272 4.824 13.038 1.00 97.94 95 PHE A C 1
ATOM 744 O O . PHE A 1 95 ? 6.412 5.992 13.382 1.00 97.94 95 PHE A O 1
ATOM 751 N N . ASN A 1 96 ? 7.119 4.211 12.213 1.00 97.31 96 ASN A N 1
ATOM 752 C CA . ASN A 1 96 ? 8.390 4.800 11.794 1.00 97.31 96 ASN A CA 1
ATOM 753 C C . ASN A 1 96 ? 8.298 5.454 10.402 1.00 97.31 96 ASN A C 1
ATOM 755 O O . ASN A 1 96 ? 7.417 5.125 9.598 1.00 97.31 96 ASN A O 1
ATOM 759 N N . GLU A 1 97 ? 9.218 6.372 10.103 1.00 96.00 97 GLU A N 1
ATOM 760 C CA . GLU A 1 97 ? 9.440 6.886 8.748 1.00 96.00 97 GLU A CA 1
ATOM 761 C C . GLU A 1 97 ? 9.871 5.748 7.798 1.00 96.00 97 GLU A C 1
ATOM 763 O O . GLU A 1 97 ? 10.585 4.824 8.208 1.00 96.00 97 GLU A O 1
ATOM 768 N N . PRO A 1 98 ? 9.410 5.769 6.532 1.00 95.62 98 PRO A N 1
ATOM 769 C CA . PRO A 1 98 ? 9.716 4.723 5.570 1.00 95.62 98 PRO A CA 1
ATOM 770 C C . PRO A 1 98 ? 11.173 4.801 5.096 1.00 95.62 98 PRO A C 1
ATOM 772 O O . PRO A 1 98 ? 11.803 5.858 5.104 1.00 95.62 98 PRO A O 1
ATOM 775 N N . ARG A 1 99 ? 11.685 3.674 4.598 1.00 94.31 99 ARG A N 1
ATOM 776 C CA . ARG A 1 99 ? 12.989 3.571 3.930 1.00 94.31 99 ARG A CA 1
ATOM 777 C C . ARG A 1 99 ? 12.886 2.768 2.629 1.00 94.31 99 ARG A C 1
ATOM 779 O O . ARG A 1 99 ? 11.786 2.501 2.149 1.00 94.31 99 ARG A O 1
ATOM 786 N N . GLY A 1 100 ? 14.026 2.434 2.026 1.00 95.38 100 GLY A N 1
ATOM 787 C CA . GLY A 1 100 ? 14.092 1.807 0.705 1.00 95.38 100 GLY A CA 1
ATOM 788 C C . GLY A 1 100 ? 13.352 0.469 0.579 1.00 95.38 100 GLY A C 1
ATOM 789 O O . GLY A 1 100 ? 13.256 -0.304 1.531 1.00 95.38 100 GLY A O 1
ATOM 790 N N . HIS A 1 101 ? 12.863 0.174 -0.632 1.00 96.75 101 HIS A N 1
ATOM 791 C CA . HIS A 1 101 ? 12.019 -0.994 -0.931 1.00 96.75 101 HIS A CA 1
ATOM 792 C C . HIS A 1 101 ? 12.654 -2.348 -0.597 1.00 96.75 101 HIS A C 1
ATOM 794 O O . HIS A 1 101 ? 11.945 -3.283 -0.240 1.00 96.75 101 HIS A O 1
ATOM 800 N N . VAL A 1 102 ? 13.978 -2.454 -0.654 1.00 95.50 102 VAL A N 1
ATOM 801 C CA . VAL A 1 102 ? 14.737 -3.644 -0.231 1.00 95.50 102 VAL A CA 1
ATOM 802 C C . VAL A 1 102 ? 14.497 -4.049 1.226 1.00 95.50 102 VAL A C 1
ATOM 804 O O . VAL A 1 102 ? 14.616 -5.225 1.550 1.00 95.50 102 VAL A O 1
ATOM 807 N N . TYR A 1 103 ? 14.133 -3.107 2.100 1.00 96.69 103 TYR A N 1
ATOM 808 C CA . TYR A 1 103 ? 13.833 -3.379 3.508 1.00 96.69 103 TYR A CA 1
ATOM 809 C C . TYR A 1 103 ? 12.348 -3.635 3.768 1.00 96.69 103 TYR A C 1
ATOM 811 O O . TYR A 1 103 ? 11.960 -3.913 4.895 1.00 96.69 103 TYR A O 1
ATOM 819 N N . MET A 1 104 ? 11.503 -3.551 2.742 1.00 96.62 104 MET A N 1
ATOM 820 C CA . MET A 1 104 ? 10.050 -3.500 2.877 1.00 96.62 104 MET A CA 1
ATOM 821 C C . MET A 1 104 ? 9.452 -4.654 3.694 1.00 96.62 104 MET A C 1
ATOM 823 O O . MET A 1 104 ? 8.598 -4.411 4.548 1.00 96.62 104 MET A O 1
ATOM 827 N N . LEU A 1 105 ? 9.865 -5.898 3.423 1.00 97.94 105 LEU A N 1
ATOM 828 C CA . LEU A 1 105 ? 9.371 -7.064 4.161 1.00 97.94 105 LEU A CA 1
ATOM 829 C C . LEU A 1 105 ? 10.078 -7.211 5.511 1.00 97.94 105 LEU A C 1
ATOM 831 O O . LEU A 1 105 ? 9.417 -7.483 6.508 1.00 97.94 105 LEU A O 1
ATOM 835 N N . LYS A 1 106 ? 11.389 -6.952 5.562 1.00 97.56 106 LYS A N 1
ATOM 836 C CA . LYS A 1 106 ? 12.164 -6.945 6.808 1.00 97.56 106 LYS A CA 1
ATOM 837 C C . LYS A 1 106 ? 11.573 -5.994 7.853 1.00 97.56 106 LYS A C 1
ATOM 839 O O . LYS A 1 106 ? 11.313 -6.404 8.974 1.00 97.56 106 LYS A O 1
ATOM 844 N N . ASP A 1 107 ? 11.266 -4.762 7.465 1.00 98.19 107 ASP A N 1
ATOM 845 C CA . ASP A 1 107 ? 10.678 -3.762 8.361 1.00 98.19 107 ASP A CA 1
ATOM 846 C C . ASP A 1 107 ? 9.293 -4.172 8.844 1.00 98.19 107 ASP A C 1
ATOM 848 O O . ASP A 1 107 ? 8.917 -3.884 9.974 1.00 98.19 107 ASP A O 1
ATOM 852 N N . GLN A 1 108 ? 8.524 -4.865 8.003 1.00 98.44 108 GLN A N 1
ATOM 853 C CA . GLN A 1 108 ? 7.252 -5.424 8.434 1.00 98.44 108 GLN A CA 1
ATOM 854 C C . GLN A 1 108 ? 7.436 -6.596 9.405 1.00 98.44 108 GLN A C 1
ATOM 856 O O . GLN A 1 108 ? 6.580 -6.782 10.258 1.00 98.44 108 GLN A O 1
ATOM 861 N N . LEU A 1 109 ? 8.503 -7.387 9.297 1.00 98.06 109 LEU A N 1
ATOM 862 C CA . LEU A 1 109 ? 8.793 -8.475 10.235 1.00 98.06 109 LEU A CA 1
ATOM 863 C C . LEU A 1 109 ? 9.256 -7.946 11.597 1.00 98.06 109 LEU A C 1
ATOM 865 O O . LEU A 1 109 ? 8.793 -8.447 12.623 1.00 98.06 109 LEU A O 1
ATOM 869 N N . ASP A 1 110 ? 10.110 -6.922 11.577 1.00 98.06 110 ASP A N 1
ATOM 870 C CA . ASP A 1 110 ? 10.752 -6.341 12.760 1.00 98.06 110 ASP A CA 1
ATOM 871 C C . ASP A 1 110 ? 9.820 -5.409 13.565 1.00 98.06 110 ASP A C 1
ATOM 873 O O . ASP A 1 110 ? 10.065 -5.186 14.748 1.00 98.06 110 ASP A O 1
ATOM 877 N N . ILE A 1 111 ? 8.745 -4.892 12.955 1.00 98.50 111 ILE A N 1
ATOM 878 C CA . ILE A 1 111 ? 7.763 -4.016 13.618 1.00 98.50 111 ILE A CA 1
ATOM 879 C C . ILE A 1 111 ? 7.062 -4.715 14.797 1.00 98.50 111 ILE A C 1
ATOM 881 O O . ILE A 1 111 ? 6.810 -5.929 14.763 1.00 98.50 111 ILE A O 1
ATOM 885 N N . ASP A 1 112 ? 6.620 -3.932 15.784 1.00 98.50 112 ASP A N 1
ATOM 886 C CA . ASP A 1 112 ? 5.800 -4.400 16.898 1.00 98.50 112 ASP A CA 1
ATOM 887 C C . ASP A 1 112 ? 4.633 -5.284 16.396 1.00 98.50 112 ASP A C 1
ATOM 889 O O . ASP A 1 112 ? 3.845 -4.862 15.533 1.00 98.50 112 ASP A O 1
ATOM 893 N N . PRO A 1 113 ? 4.462 -6.511 16.932 1.00 97.88 113 PRO A N 1
ATOM 894 C CA . PRO A 1 113 ? 3.464 -7.466 16.447 1.00 97.88 113 PRO A CA 1
ATOM 895 C C . PRO A 1 113 ? 2.025 -6.935 16.433 1.00 97.88 113 PRO A C 1
ATOM 897 O O . PRO A 1 113 ? 1.187 -7.422 15.665 1.00 97.88 113 PRO A O 1
ATOM 900 N N . SER A 1 114 ? 1.703 -5.916 17.237 1.00 97.75 114 SER A N 1
ATOM 901 C CA . SER A 1 114 ? 0.396 -5.254 17.208 1.00 97.75 114 SER A CA 1
ATOM 902 C C . SER A 1 114 ? 0.056 -4.644 15.843 1.00 97.75 114 SER A C 1
ATOM 904 O O . SER A 1 114 ? -1.125 -4.589 15.489 1.00 97.75 114 SER A O 1
ATOM 906 N N . ARG A 1 115 ? 1.059 -4.269 15.036 1.00 98.19 115 ARG A N 1
ATOM 907 C CA . ARG A 1 115 ? 0.906 -3.774 13.654 1.00 98.19 115 ARG A CA 1
ATOM 908 C C . ARG A 1 115 ? 0.551 -4.870 12.650 1.00 98.19 115 ARG A C 1
ATOM 910 O O . ARG A 1 115 ? 0.033 -4.556 11.579 1.00 98.19 115 ARG A O 1
ATOM 917 N N . ARG A 1 116 ? 0.774 -6.143 12.994 1.00 97.62 116 ARG A N 1
ATOM 918 C CA . ARG A 1 116 ? 0.515 -7.317 12.138 1.00 97.62 116 ARG A CA 1
ATOM 919 C C . ARG A 1 116 ? -0.750 -8.094 12.511 1.00 97.62 116 ARG A C 1
ATOM 921 O O . ARG A 1 116 ? -1.079 -9.094 11.875 1.00 97.62 116 ARG A O 1
ATOM 928 N N . LYS A 1 117 ? -1.521 -7.600 13.488 1.00 97.25 117 LYS A N 1
ATOM 929 C CA . LYS A 1 117 ? -2.778 -8.218 13.956 1.00 97.25 117 LYS A CA 1
ATOM 930 C C . LYS A 1 117 ? -3.865 -8.345 12.887 1.00 97.25 117 LYS A C 1
ATOM 932 O O . LYS A 1 117 ? -4.791 -9.125 13.073 1.00 97.25 117 LYS A O 1
ATOM 937 N N . ALA A 1 118 ? -3.763 -7.611 11.777 1.00 97.25 118 ALA A N 1
ATOM 938 C CA . ALA A 1 118 ? -4.703 -7.750 10.669 1.00 97.25 118 ALA A CA 1
ATOM 939 C C . ALA A 1 118 ? -4.550 -9.081 9.903 1.00 97.25 118 ALA A C 1
ATOM 941 O O . ALA A 1 118 ? -5.454 -9.412 9.143 1.00 97.25 118 ALA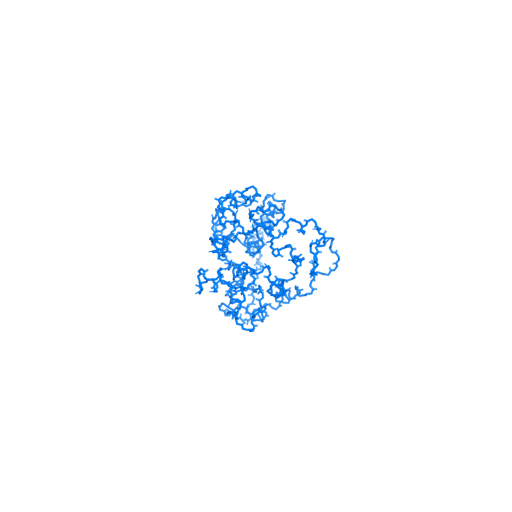 A O 1
ATOM 942 N N . GLY A 1 119 ? -3.474 -9.848 10.119 1.00 98.06 119 GLY A N 1
ATOM 943 C CA . GLY A 1 119 ? -3.276 -11.168 9.515 1.00 98.06 119 GLY A CA 1
ATOM 944 C C . GLY A 1 119 ? -2.486 -11.133 8.207 1.00 98.06 119 GLY A C 1
ATOM 945 O O . GLY A 1 119 ? -1.782 -10.163 7.909 1.00 98.06 119 GLY A O 1
ATOM 946 N N . GLY A 1 120 ? -2.597 -12.200 7.416 1.00 98.56 120 GLY A N 1
ATOM 947 C CA . GLY A 1 120 ? -1.851 -12.370 6.163 1.00 98.56 120 GLY A CA 1
ATOM 948 C C . GLY A 1 120 ? -2.107 -11.286 5.116 1.00 98.56 120 GLY A C 1
ATOM 949 O O . GLY A 1 120 ? -1.225 -10.993 4.312 1.00 98.56 120 GLY A O 1
ATOM 950 N N . VAL A 1 121 ? -3.241 -10.578 5.195 1.00 98.62 121 VAL A N 1
ATOM 951 C CA . VAL A 1 121 ? -3.534 -9.404 4.351 1.00 98.62 121 VAL A CA 1
ATOM 952 C C . VAL A 1 121 ? -2.415 -8.355 4.362 1.00 98.62 121 VAL A C 1
ATOM 954 O O . VAL A 1 121 ? -2.207 -7.673 3.357 1.00 98.62 121 VAL A O 1
ATOM 957 N N . CYS A 1 122 ? -1.654 -8.243 5.455 1.00 98.56 122 CYS A N 1
ATOM 958 C CA . CYS A 1 122 ? -0.533 -7.314 5.573 1.00 98.56 122 CYS A CA 1
ATOM 959 C C . CYS A 1 122 ? 0.587 -7.563 4.542 1.00 98.56 122 CYS A C 1
ATOM 961 O O . CYS A 1 122 ? 1.315 -6.620 4.226 1.00 98.56 122 CYS A O 1
ATOM 963 N N . LEU A 1 123 ? 0.697 -8.770 3.973 1.00 98.56 123 LEU A N 1
ATOM 964 C CA . LEU A 1 123 ? 1.696 -9.117 2.952 1.00 98.56 123 LEU A CA 1
ATOM 965 C C . LEU A 1 123 ? 1.350 -8.586 1.550 1.00 98.56 123 LEU A C 1
ATOM 967 O O . LEU A 1 123 ? 2.218 -8.547 0.676 1.00 98.56 123 LEU A O 1
ATOM 971 N N . SER A 1 124 ? 0.112 -8.124 1.334 1.00 98.56 124 SER A N 1
ATOM 972 C CA . SER A 1 124 ? -0.434 -7.813 -0.001 1.00 98.56 124 SER A CA 1
ATOM 973 C C . SER A 1 124 ? 0.355 -6.754 -0.769 1.00 98.56 124 SER A C 1
ATOM 975 O O . SER A 1 124 ? 0.415 -6.792 -1.992 1.00 98.56 124 SER A O 1
ATOM 977 N N . CYS A 1 125 ? 0.998 -5.833 -0.053 1.00 98.38 125 CYS A N 1
ATOM 978 C CA . CYS A 1 125 ? 1.817 -4.763 -0.625 1.00 98.38 125 CYS A CA 1
ATOM 979 C C . CYS A 1 125 ? 3.303 -4.924 -0.277 1.00 98.38 125 CYS A C 1
ATOM 981 O O . CYS A 1 125 ? 4.015 -3.921 -0.231 1.00 98.38 125 CYS A O 1
ATOM 983 N N . LYS A 1 126 ? 3.740 -6.129 0.112 1.00 98.44 126 LYS A N 1
ATOM 984 C CA . LYS A 1 126 ? 5.049 -6.346 0.750 1.00 98.44 126 LYS A CA 1
ATOM 985 C C . LYS A 1 126 ? 5.845 -7.498 0.159 1.00 98.44 126 LYS A C 1
ATOM 987 O O . LYS A 1 126 ? 7.063 -7.404 0.148 1.00 98.44 126 LYS A O 1
ATOM 992 N N . SER A 1 127 ? 5.182 -8.531 -0.360 1.00 97.62 127 SER A N 1
ATOM 993 C CA . SER A 1 127 ? 5.850 -9.695 -0.946 1.00 97.62 127 SER A CA 1
ATOM 994 C C . SER A 1 127 ? 5.423 -9.930 -2.400 1.00 97.62 127 SER A C 1
ATOM 996 O O . SER A 1 127 ? 4.225 -9.831 -2.689 1.00 97.62 127 SER A O 1
ATOM 998 N N . PRO A 1 128 ? 6.346 -10.323 -3.301 1.00 97.62 128 PRO A N 1
ATOM 999 C CA . PRO A 1 128 ? 6.006 -10.740 -4.661 1.00 97.62 128 PRO A CA 1
ATOM 1000 C C . PRO A 1 128 ? 5.178 -12.032 -4.689 1.00 97.62 128 PRO A C 1
ATOM 1002 O O . PRO A 1 128 ? 4.491 -12.308 -5.667 1.00 97.62 128 PRO A O 1
ATOM 1005 N N . TYR A 1 129 ? 5.165 -12.793 -3.591 1.00 98.25 129 TYR A N 1
ATOM 1006 C CA . TYR A 1 129 ? 4.348 -13.997 -3.435 1.00 98.25 129 TYR A CA 1
ATOM 1007 C C . TYR A 1 129 ? 2.881 -13.711 -3.100 1.00 98.25 129 TYR A C 1
ATOM 1009 O O . TYR A 1 129 ? 2.060 -14.626 -3.144 1.00 98.25 129 TYR A O 1
ATOM 1017 N N . ALA A 1 130 ? 2.518 -12.467 -2.769 1.00 98.19 130 ALA A N 1
ATOM 1018 C CA . ALA A 1 130 ? 1.167 -12.140 -2.323 1.00 98.19 130 ALA A CA 1
ATOM 1019 C C . ALA A 1 130 ? 0.053 -12.570 -3.303 1.00 98.19 130 ALA A C 1
ATOM 1021 O O . ALA A 1 130 ? -0.923 -13.161 -2.834 1.00 98.19 130 ALA A O 1
ATOM 1022 N N . PRO A 1 131 ? 0.160 -12.354 -4.635 1.00 97.38 131 PRO A N 1
ATOM 1023 C CA . PRO A 1 131 ? -0.867 -12.811 -5.573 1.00 97.38 131 PRO A CA 1
ATOM 1024 C C . PRO A 1 131 ? -1.044 -14.336 -5.559 1.00 97.38 131 PRO A C 1
ATOM 1026 O O . PRO A 1 131 ? -2.172 -14.818 -5.457 1.00 97.38 131 PRO A O 1
ATOM 1029 N N . GLN A 1 132 ? 0.064 -15.084 -5.575 1.00 97.56 132 GLN A N 1
ATOM 1030 C CA . GLN A 1 132 ? 0.058 -16.547 -5.549 1.00 97.56 132 GLN A CA 1
ATOM 1031 C C . GLN A 1 132 ? -0.522 -17.084 -4.234 1.00 97.56 132 GLN A C 1
ATOM 1033 O O . GLN A 1 132 ? -1.372 -17.971 -4.249 1.00 97.56 132 GLN A O 1
ATOM 1038 N N . LEU A 1 133 ? -0.103 -16.539 -3.089 1.00 98.31 133 LEU A N 1
ATOM 1039 C CA . LEU A 1 133 ? -0.613 -16.954 -1.779 1.00 98.31 133 LEU A CA 1
ATOM 1040 C C . LEU A 1 133 ? -2.109 -16.658 -1.646 1.00 98.31 133 LEU A C 1
ATOM 1042 O O . LEU A 1 133 ? -2.865 -17.499 -1.157 1.00 98.31 133 LEU A O 1
ATOM 1046 N N . LYS A 1 134 ? -2.565 -15.501 -2.140 1.00 98.19 134 LYS A N 1
ATOM 1047 C CA . LYS A 1 134 ? -3.992 -15.161 -2.177 1.00 98.19 134 LYS A CA 1
ATOM 1048 C C . LYS A 1 134 ? -4.787 -16.139 -3.041 1.00 98.19 134 LYS A C 1
ATOM 1050 O O . LYS A 1 134 ? -5.913 -16.480 -2.682 1.00 98.19 134 LYS A O 1
ATOM 1055 N N . GLU A 1 135 ? -4.246 -16.573 -4.177 1.00 97.94 135 GLU A N 1
ATOM 1056 C CA . GLU A 1 135 ? -4.887 -17.569 -5.043 1.00 97.94 135 GLU A CA 1
ATOM 1057 C C . GLU A 1 135 ? -4.962 -18.945 -4.369 1.00 97.94 135 GLU A C 1
ATOM 1059 O O . GLU A 1 135 ? -6.032 -19.547 -4.327 1.00 97.94 135 GLU A O 1
ATOM 1064 N N . GLN A 1 136 ? -3.862 -19.402 -3.769 1.00 98.12 136 GLN A N 1
ATOM 1065 C CA . GLN A 1 136 ? -3.773 -20.711 -3.115 1.00 98.12 136 GLN A CA 1
ATOM 1066 C C . GLN A 1 136 ? -4.646 -20.823 -1.861 1.00 98.12 136 GLN A C 1
ATOM 1068 O O . GLN A 1 136 ? -5.248 -21.866 -1.615 1.00 98.12 136 GLN A O 1
ATOM 1073 N N . MET A 1 137 ? -4.703 -19.769 -1.045 1.00 98.31 137 MET A N 1
ATOM 1074 C CA . MET A 1 137 ? -5.385 -19.797 0.254 1.00 98.31 137 MET A CA 1
ATOM 1075 C C . MET A 1 137 ? -6.818 -19.248 0.203 1.00 98.31 137 MET A C 1
ATOM 1077 O O . MET A 1 137 ? -7.593 -19.456 1.140 1.00 98.31 137 MET A O 1
ATOM 1081 N N . GLY A 1 138 ? -7.179 -18.497 -0.843 1.00 97.69 138 GLY A N 1
ATOM 1082 C CA . GLY A 1 138 ? -8.479 -17.835 -0.936 1.00 97.69 138 GLY A CA 1
ATOM 1083 C C . GLY A 1 138 ? -8.748 -16.916 0.271 1.00 97.69 138 GLY A C 1
ATOM 1084 O O . GLY A 1 138 ? -7.864 -16.156 0.670 1.00 97.69 138 GLY A O 1
ATOM 1085 N N . PRO A 1 139 ? -9.944 -16.966 0.894 1.00 96.50 139 PRO A N 1
ATOM 1086 C CA . PRO A 1 139 ? -10.269 -16.143 2.064 1.00 96.50 139 PRO A CA 1
ATOM 1087 C C . PRO A 1 139 ? -9.310 -16.306 3.255 1.00 96.50 139 PRO A C 1
ATOM 1089 O O . PRO A 1 139 ? -9.127 -15.359 4.023 1.00 96.50 139 PRO A O 1
ATOM 1092 N N . ALA A 1 140 ? -8.672 -17.474 3.404 1.00 98.19 140 ALA A N 1
ATOM 1093 C CA . ALA A 1 140 ? -7.749 -17.735 4.507 1.00 98.19 140 ALA A CA 1
ATOM 1094 C C . ALA A 1 140 ? -6.491 -16.852 4.443 1.00 98.19 140 ALA A C 1
ATOM 1096 O O . ALA A 1 140 ? -5.951 -16.510 5.490 1.00 98.19 140 ALA A O 1
ATOM 1097 N N . TYR A 1 141 ? -6.076 -16.404 3.249 1.00 98.75 141 TYR A N 1
ATOM 1098 C CA . TYR A 1 141 ? -4.964 -15.458 3.080 1.00 98.75 141 TYR A CA 1
ATOM 1099 C C . TYR A 1 141 ? -5.151 -14.190 3.924 1.00 98.75 141 TYR A C 1
ATOM 1101 O O . TYR A 1 141 ? -4.204 -13.678 4.514 1.00 98.75 141 TYR A O 1
ATOM 1109 N N . PHE A 1 142 ? -6.384 -13.683 3.998 1.00 98.50 142 PHE A N 1
ATOM 1110 C CA . PHE A 1 142 ? -6.678 -12.461 4.737 1.00 98.50 142 PHE A CA 1
ATOM 1111 C C . PHE A 1 142 ? -6.759 -12.710 6.246 1.00 98.50 142 PHE A C 1
ATOM 1113 O O . PHE A 1 142 ? -6.264 -11.895 7.021 1.00 98.50 142 PHE A O 1
ATOM 1120 N N . GLN A 1 143 ? -7.377 -13.825 6.650 1.00 97.50 143 GLN A N 1
ATOM 1121 C CA . GLN A 1 143 ? -7.777 -14.089 8.036 1.00 97.50 143 GLN A CA 1
ATOM 1122 C C . GLN A 1 143 ? -6.689 -14.732 8.896 1.00 97.50 143 GLN A C 1
ATOM 1124 O O . GLN A 1 143 ? -6.682 -14.533 10.113 1.00 97.50 143 GLN A O 1
ATOM 1129 N N . GLU A 1 144 ? -5.832 -15.561 8.299 1.00 98.44 144 GLU A N 1
ATOM 1130 C CA . GLU A 1 144 ? -4.823 -16.315 9.041 1.00 98.44 144 GLU A CA 1
ATOM 1131 C C . GLU A 1 144 ? -3.784 -15.377 9.675 1.00 98.44 144 GLU A C 1
ATOM 1133 O O . GLU A 1 144 ? -3.508 -14.299 9.132 1.00 98.44 144 GLU A O 1
ATOM 1138 N N . PRO A 1 145 ? -3.186 -15.757 10.821 1.00 98.44 145 PRO A N 1
ATOM 1139 C CA . PRO A 1 145 ? -2.134 -14.971 11.449 1.00 98.44 145 PRO A CA 1
ATOM 1140 C C . PRO A 1 145 ? -1.000 -14.677 10.468 1.00 98.44 145 PRO A C 1
ATOM 1142 O O . PRO A 1 145 ? -0.595 -15.550 9.700 1.00 98.44 145 PRO A O 1
ATOM 1145 N N . TYR A 1 146 ? -0.462 -13.458 10.532 1.00 98.62 146 TYR A N 1
ATOM 1146 C CA . TYR A 1 146 ? 0.590 -12.996 9.627 1.00 98.62 146 TYR A CA 1
ATOM 1147 C C . TYR A 1 146 ? 1.747 -13.998 9.508 1.00 98.62 146 TYR A C 1
ATOM 1149 O O . TYR A 1 146 ? 2.112 -14.369 8.397 1.00 98.62 146 TYR A O 1
ATOM 1157 N N . ASP A 1 147 ? 2.273 -14.481 10.641 1.00 98.25 147 ASP A N 1
ATOM 1158 C CA . ASP A 1 147 ? 3.450 -15.362 10.660 1.00 98.25 147 ASP A CA 1
ATOM 1159 C C . ASP A 1 147 ? 3.176 -16.705 9.973 1.00 98.25 147 ASP A C 1
ATOM 1161 O O . ASP A 1 147 ? 4.068 -17.293 9.370 1.00 98.25 147 ASP A O 1
ATOM 1165 N N . ARG A 1 148 ? 1.923 -17.175 9.998 1.00 98.19 148 ARG A N 1
ATOM 1166 C CA . ARG A 1 148 ? 1.525 -18.410 9.319 1.00 98.19 148 ARG A CA 1
ATOM 1167 C C . ARG A 1 148 ? 1.540 -18.245 7.803 1.00 98.19 148 ARG A C 1
ATOM 1169 O O . ARG A 1 148 ? 1.983 -19.149 7.104 1.00 98.19 148 ARG A O 1
ATOM 1176 N N . VAL A 1 149 ? 1.043 -17.113 7.305 1.00 98.69 149 VAL A N 1
ATOM 1177 C CA . VAL A 1 149 ? 1.037 -16.819 5.863 1.00 98.69 149 VAL A CA 1
ATOM 1178 C C . VAL A 1 149 ? 2.454 -16.519 5.379 1.00 98.69 149 VAL A C 1
ATOM 1180 O O . VAL A 1 149 ? 2.865 -17.009 4.332 1.00 98.69 149 VAL A O 1
ATOM 1183 N N . HIS A 1 150 ? 3.232 -15.778 6.171 1.00 98.62 150 HIS A N 1
ATOM 1184 C CA . HIS A 1 150 ? 4.640 -15.495 5.893 1.00 98.62 150 HIS A CA 1
ATOM 1185 C C . HIS A 1 150 ? 5.486 -16.772 5.815 1.00 98.62 150 HIS A C 1
ATOM 1187 O O . HIS A 1 150 ? 6.271 -16.912 4.883 1.00 98.62 150 HIS A O 1
ATOM 1193 N N . ALA A 1 151 ? 5.252 -17.753 6.693 1.00 98.31 151 ALA A N 1
ATOM 1194 C CA . ALA A 1 151 ? 5.950 -19.042 6.675 1.00 98.31 151 ALA A CA 1
ATOM 1195 C C . ALA A 1 151 ? 5.704 -19.892 5.409 1.00 98.31 151 ALA A C 1
ATOM 1197 O O . ALA A 1 151 ? 6.392 -20.890 5.205 1.00 98.31 151 ALA A O 1
ATOM 1198 N N . MET A 1 152 ? 4.736 -19.526 4.558 1.00 98.31 152 MET A N 1
ATOM 1199 C CA . MET A 1 152 ? 4.531 -20.163 3.250 1.00 98.31 152 MET A CA 1
ATOM 1200 C C . MET A 1 152 ? 5.458 -19.603 2.160 1.00 98.31 152 MET A C 1
ATOM 1202 O O . MET A 1 152 ? 5.563 -20.197 1.087 1.00 98.31 152 MET A O 1
ATOM 1206 N N . ILE A 1 153 ? 6.128 -18.473 2.411 1.00 98.38 153 ILE A N 1
ATOM 1207 C CA . ILE A 1 153 ? 7.150 -17.923 1.518 1.00 98.38 153 ILE A CA 1
ATOM 1208 C C . ILE A 1 153 ? 8.404 -18.807 1.621 1.00 98.38 153 ILE A C 1
ATOM 1210 O O . ILE A 1 153 ? 8.822 -19.133 2.735 1.00 98.38 153 ILE A O 1
ATOM 1214 N N . PRO A 1 154 ? 9.035 -19.200 0.494 1.00 97.56 154 PRO A N 1
ATOM 1215 C CA . PRO A 1 154 ? 10.278 -19.964 0.519 1.00 97.56 154 PRO A CA 1
ATOM 1216 C C . PRO A 1 154 ? 11.328 -19.315 1.420 1.00 97.56 154 PRO A C 1
ATOM 1218 O O . PRO A 1 154 ? 11.524 -18.102 1.380 1.00 97.56 154 PRO A O 1
ATOM 1221 N N . GLN A 1 155 ? 12.026 -20.120 2.223 1.00 96.12 155 GLN A N 1
ATOM 1222 C CA . GLN A 1 155 ? 12.925 -19.617 3.267 1.00 96.12 155 GLN A CA 1
ATOM 1223 C C . GLN A 1 155 ? 14.018 -18.678 2.727 1.00 96.12 155 GLN A C 1
ATOM 1225 O O . GLN A 1 155 ? 14.357 -17.690 3.371 1.00 96.12 155 GLN A O 1
ATOM 1230 N N . ASN A 1 156 ? 14.537 -18.942 1.526 1.00 96.12 156 ASN A N 1
ATOM 1231 C CA . ASN A 1 156 ? 15.522 -18.088 0.855 1.00 96.12 156 ASN A CA 1
ATOM 1232 C C . ASN A 1 156 ? 14.959 -16.720 0.418 1.00 96.12 156 ASN A C 1
ATOM 1234 O O . ASN A 1 156 ? 15.731 -15.822 0.103 1.00 96.12 156 ASN A O 1
ATOM 1238 N N . HIS A 1 157 ? 13.636 -16.553 0.422 1.00 97.44 157 HIS A N 1
ATOM 1239 C CA . HIS A 1 157 ? 12.912 -15.323 0.101 1.00 97.44 157 HIS A CA 1
ATOM 1240 C C . HIS A 1 157 ? 12.112 -14.781 1.299 1.00 97.44 157 HIS A C 1
ATOM 1242 O O . HIS A 1 157 ? 11.275 -13.898 1.125 1.00 97.44 157 HIS A O 1
ATOM 1248 N N . ALA A 1 158 ? 12.362 -15.266 2.520 1.00 96.56 158 ALA A N 1
ATOM 1249 C CA . ALA A 1 158 ? 11.603 -14.869 3.708 1.00 96.56 158 ALA A CA 1
ATOM 1250 C C . ALA A 1 158 ? 11.684 -13.359 4.014 1.00 96.56 158 ALA A C 1
ATOM 1252 O O . ALA A 1 158 ? 10.766 -12.808 4.612 1.00 96.56 158 ALA A O 1
ATOM 1253 N N . GLU A 1 159 ? 12.740 -12.672 3.577 1.00 97.38 159 GLU A N 1
ATOM 1254 C CA . GLU A 1 159 ? 12.871 -11.209 3.682 1.00 97.38 159 GLU A CA 1
ATOM 1255 C C . GLU A 1 159 ? 12.781 -10.501 2.319 1.00 97.38 159 GLU A C 1
ATOM 1257 O O . GLU A 1 159 ? 12.992 -9.291 2.232 1.00 97.38 159 GLU A O 1
ATOM 1262 N N . LEU A 1 160 ? 12.449 -11.232 1.246 1.00 97.12 160 LEU A N 1
ATOM 1263 C CA . LEU A 1 160 ? 12.304 -10.660 -0.089 1.00 97.12 160 LEU A CA 1
ATOM 1264 C C . LEU A 1 160 ? 11.051 -9.779 -0.142 1.00 97.12 160 LEU A C 1
ATOM 1266 O O . LEU A 1 160 ? 9.917 -10.262 -0.218 1.00 97.12 160 LEU A O 1
ATOM 1270 N N . GLY A 1 161 ? 11.292 -8.470 -0.090 1.00 95.62 161 GLY A N 1
ATOM 1271 C CA . GLY A 1 161 ? 10.293 -7.443 -0.348 1.00 95.62 161 GLY A CA 1
ATOM 1272 C C . GLY A 1 161 ? 9.918 -7.347 -1.827 1.00 95.62 161 GLY A C 1
ATOM 1273 O O . GLY A 1 161 ? 10.141 -8.274 -2.603 1.00 95.62 161 GLY A O 1
ATOM 1274 N N . LEU A 1 162 ? 9.375 -6.192 -2.219 1.00 94.12 162 LEU A N 1
ATOM 1275 C CA . LEU A 1 162 ? 9.071 -5.881 -3.617 1.00 94.12 162 LEU A 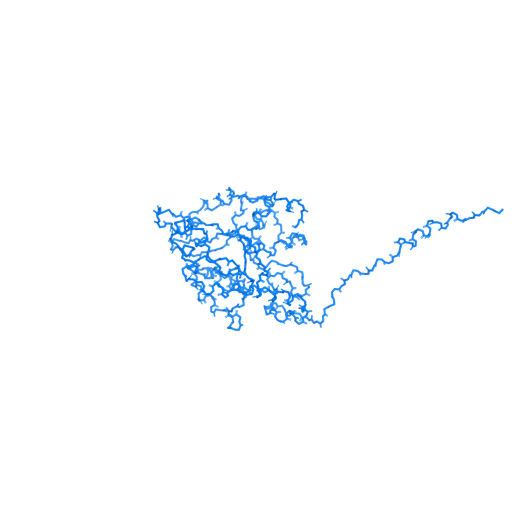CA 1
ATOM 1276 C C . LEU A 1 162 ? 10.247 -6.221 -4.551 1.00 94.12 162 LEU A C 1
ATOM 1278 O O . LEU A 1 162 ? 11.395 -5.897 -4.248 1.00 94.12 162 LEU A O 1
ATOM 1282 N N . SER A 1 163 ? 9.942 -6.832 -5.696 1.00 96.31 163 SER A N 1
ATOM 1283 C CA . SER A 1 163 ? 10.914 -7.264 -6.707 1.00 96.31 163 SER A CA 1
ATOM 1284 C C . SER A 1 163 ? 10.524 -6.797 -8.116 1.00 96.31 163 SER A C 1
ATOM 1286 O O . SER A 1 163 ? 9.448 -6.239 -8.334 1.00 96.31 163 SER A O 1
ATOM 1288 N N . CYS A 1 164 ? 11.395 -7.028 -9.099 1.00 97.75 164 CYS A N 1
ATOM 1289 C CA . CYS A 1 164 ? 11.227 -6.633 -10.500 1.00 97.75 164 CYS A CA 1
ATOM 1290 C C . CYS A 1 164 ? 9.887 -7.113 -11.087 1.00 97.75 164 CYS A C 1
ATOM 1292 O O . CYS A 1 164 ? 9.177 -6.349 -11.744 1.00 97.75 164 CYS A O 1
ATOM 1294 N N . VAL A 1 165 ? 9.508 -8.357 -10.780 1.00 97.31 165 VAL A N 1
ATOM 1295 C CA . VAL A 1 165 ? 8.281 -9.009 -11.265 1.00 97.31 165 VAL A CA 1
ATOM 1296 C C . VAL A 1 165 ? 6.992 -8.323 -10.801 1.00 97.31 165 VAL A C 1
ATOM 1298 O O . VAL A 1 165 ? 5.949 -8.459 -11.439 1.00 97.31 165 VAL A O 1
ATOM 1301 N N . ASP A 1 166 ? 7.039 -7.532 -9.725 1.00 98.00 166 ASP A N 1
ATOM 1302 C CA . ASP A 1 166 ? 5.857 -6.823 -9.228 1.00 98.00 166 ASP A CA 1
ATOM 1303 C C . ASP A 1 166 ? 5.372 -5.730 -10.186 1.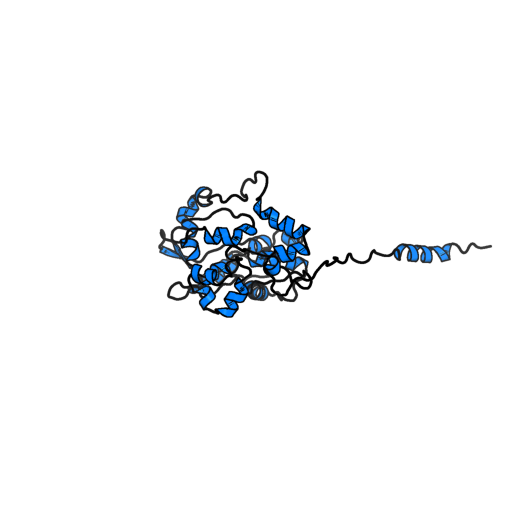00 98.00 166 ASP A C 1
ATOM 1305 O O . ASP A 1 166 ? 4.199 -5.338 -10.128 1.00 98.00 166 ASP A O 1
ATOM 1309 N N . CYS A 1 167 ? 6.269 -5.264 -11.061 1.00 98.06 167 CYS A N 1
ATOM 1310 C CA . CYS A 1 167 ? 6.053 -4.143 -11.969 1.00 98.06 167 CYS A CA 1
ATOM 1311 C C . CYS A 1 167 ? 6.380 -4.470 -13.431 1.00 98.06 167 CYS A C 1
ATOM 1313 O O . CYS A 1 167 ? 5.935 -3.727 -14.302 1.00 98.06 167 CYS A O 1
ATOM 1315 N N . HIS A 1 168 ? 7.130 -5.540 -13.716 1.00 97.44 168 HIS A N 1
ATOM 1316 C CA . HIS A 1 168 ? 7.582 -5.886 -15.067 1.00 97.44 168 HIS A CA 1
ATOM 1317 C C . HIS A 1 168 ? 7.182 -7.300 -15.485 1.00 97.44 168 HIS A C 1
ATOM 1319 O O . HIS A 1 168 ? 7.280 -8.243 -14.701 1.00 97.44 168 HIS A O 1
ATOM 1325 N N . ASP A 1 169 ? 6.788 -7.445 -16.748 1.00 94.69 169 ASP A N 1
ATOM 1326 C CA . ASP A 1 169 ? 6.667 -8.742 -17.415 1.00 94.69 169 ASP A CA 1
ATOM 1327 C C . ASP A 1 169 ? 8.080 -9.277 -17.760 1.00 94.69 169 ASP A C 1
ATOM 1329 O O . ASP A 1 169 ? 8.851 -8.579 -18.428 1.00 94.69 169 ASP A O 1
ATOM 1333 N N . PRO A 1 170 ? 8.460 -10.497 -17.331 1.00 94.06 170 PRO A N 1
ATOM 1334 C CA . PRO A 1 170 ? 9.799 -11.048 -17.567 1.00 94.06 170 PRO A CA 1
ATOM 1335 C C . PRO A 1 170 ? 10.116 -11.309 -19.049 1.00 94.06 170 PRO A C 1
ATOM 1337 O O . PRO A 1 170 ? 11.286 -11.367 -19.434 1.00 94.06 170 PRO A O 1
ATOM 1340 N N . ALA A 1 171 ? 9.103 -11.463 -19.906 1.00 92.06 171 ALA A N 1
ATOM 1341 C CA . ALA A 1 171 ? 9.291 -11.739 -21.323 1.00 92.06 171 ALA A CA 1
ATOM 1342 C C . ALA A 1 171 ? 9.706 -10.489 -22.104 1.00 92.06 171 ALA A C 1
ATOM 1344 O O . ALA A 1 171 ? 10.499 -10.591 -23.046 1.00 92.06 171 ALA A O 1
ATOM 1345 N N . ASN A 1 172 ? 9.191 -9.307 -21.750 1.00 90.44 172 ASN A N 1
ATOM 1346 C CA . ASN A 1 172 ? 9.364 -8.083 -22.544 1.00 90.44 172 ASN A CA 1
ATOM 1347 C C . ASN A 1 172 ? 9.719 -6.812 -21.751 1.00 90.44 172 ASN A C 1
ATOM 1349 O O . ASN A 1 172 ? 10.050 -5.815 -22.389 1.00 90.44 172 ASN A O 1
ATOM 1353 N N . MET A 1 173 ? 9.749 -6.862 -20.417 1.00 92.94 173 MET A N 1
ATOM 1354 C CA . MET A 1 173 ? 9.932 -5.726 -19.500 1.00 92.94 173 MET A CA 1
ATOM 1355 C C . MET A 1 173 ? 8.821 -4.672 -19.536 1.00 92.94 173 MET A C 1
ATOM 1357 O O . MET A 1 173 ? 8.974 -3.605 -18.929 1.00 92.94 173 MET A O 1
ATOM 1361 N N . ASP A 1 174 ? 7.697 -4.944 -20.200 1.00 94.19 174 ASP A N 1
ATOM 1362 C CA . ASP A 1 174 ? 6.551 -4.044 -20.174 1.00 94.19 174 ASP A CA 1
ATOM 1363 C C . ASP A 1 174 ? 6.009 -3.913 -18.751 1.00 94.19 174 ASP A C 1
ATOM 1365 O O . ASP A 1 174 ? 6.051 -4.843 -17.943 1.00 94.19 174 ASP A O 1
ATOM 1369 N N . LEU A 1 175 ? 5.487 -2.724 -18.446 1.00 97.00 175 LEU A N 1
ATOM 1370 C CA . LEU A 1 175 ? 4.895 -2.457 -17.144 1.00 97.00 175 LEU A CA 1
ATOM 1371 C C . LEU A 1 175 ? 3.601 -3.263 -16.970 1.00 97.00 175 LEU A C 1
ATOM 1373 O O . LEU A 1 175 ? 2.687 -3.190 -17.808 1.00 97.00 175 LEU A O 1
ATOM 1377 N N . GLN A 1 176 ? 3.508 -3.954 -15.839 1.00 95.50 176 GLN A N 1
ATOM 1378 C CA . GLN A 1 176 ? 2.353 -4.741 -15.421 1.00 95.50 176 GLN A CA 1
ATOM 1379 C C . GLN A 1 176 ? 1.903 -4.374 -14.005 1.00 95.50 176 GLN A C 1
ATOM 1381 O O . GLN A 1 176 ? 2.672 -3.842 -13.206 1.00 95.50 176 GLN A O 1
ATOM 1386 N N . LEU A 1 177 ? 0.639 -4.674 -13.703 1.00 97.06 177 LEU A N 1
ATOM 1387 C CA . LEU A 1 177 ? 0.066 -4.545 -12.366 1.00 97.06 177 LEU A CA 1
ATOM 1388 C C . LEU A 1 177 ? -0.167 -5.950 -11.810 1.00 97.06 177 LEU A C 1
ATOM 1390 O O . LEU A 1 177 ? -1.063 -6.665 -12.255 1.00 97.06 177 LEU A O 1
ATOM 1394 N N . SER A 1 178 ? 0.664 -6.353 -10.856 1.00 95.94 178 SER A N 1
ATOM 1395 C CA . SER A 1 178 ? 0.615 -7.666 -10.209 1.00 95.94 178 SER A CA 1
ATOM 1396 C C . SER A 1 178 ? -0.385 -7.726 -9.046 1.00 95.94 178 SER A C 1
ATOM 1398 O O . SER A 1 178 ? -0.840 -8.805 -8.665 1.00 95.94 178 SER A O 1
ATOM 1400 N N . ARG A 1 179 ? -0.744 -6.580 -8.451 1.00 97.44 179 ARG A N 1
ATOM 1401 C CA . ARG A 1 179 ? -1.637 -6.516 -7.283 1.00 97.44 179 ARG A CA 1
ATOM 1402 C C . ARG A 1 179 ? -3.111 -6.518 -7.694 1.00 97.44 179 ARG A C 1
ATOM 1404 O O . ARG A 1 179 ? -3.612 -5.556 -8.270 1.00 97.44 179 ARG A O 1
ATOM 1411 N N . TRP A 1 180 ? -3.828 -7.591 -7.344 1.00 96.25 180 TRP A N 1
ATOM 1412 C CA . TRP A 1 180 ? -5.197 -7.852 -7.820 1.00 96.25 180 TRP A CA 1
ATOM 1413 C C . TRP A 1 180 ? -6.196 -6.729 -7.501 1.00 96.25 180 TRP A C 1
ATOM 1415 O O . TRP A 1 180 ? -7.013 -6.378 -8.348 1.00 96.25 180 TRP A O 1
ATOM 1425 N N . PHE A 1 181 ? -6.119 -6.141 -6.305 1.00 97.44 181 PHE A N 1
ATOM 1426 C CA . PHE A 1 181 ? -7.086 -5.148 -5.824 1.00 97.44 181 PHE A CA 1
ATOM 1427 C C . PHE A 1 181 ? -7.019 -3.820 -6.596 1.00 97.44 181 PHE A C 1
ATOM 1429 O O . PHE A 1 181 ? -7.989 -3.065 -6.613 1.00 97.44 181 PHE A O 1
ATOM 1436 N N . VAL A 1 182 ? -5.902 -3.544 -7.275 1.00 97.75 182 VAL A N 1
ATOM 1437 C CA . VAL A 1 182 ? -5.711 -2.333 -8.087 1.00 97.75 182 VAL A CA 1
ATOM 1438 C C . VAL A 1 182 ? -6.551 -2.394 -9.354 1.00 97.75 182 VAL A C 1
ATOM 1440 O O . VAL A 1 182 ? -7.096 -1.381 -9.778 1.00 97.75 182 VAL A O 1
ATOM 1443 N N . ASN A 1 183 ? -6.706 -3.583 -9.942 1.00 96.75 183 ASN A N 1
ATOM 1444 C CA . ASN A 1 183 ? -7.519 -3.759 -11.143 1.00 96.75 183 ASN A CA 1
ATOM 1445 C C . ASN A 1 183 ? -8.993 -3.453 -10.864 1.00 96.75 183 ASN A C 1
ATOM 1447 O O . ASN A 1 183 ? -9.659 -2.830 -11.688 1.00 96.75 183 ASN A O 1
ATOM 1451 N N . ASP A 1 184 ? -9.497 -3.853 -9.698 1.00 96.94 184 ASP A N 1
ATOM 1452 C CA . ASP A 1 184 ? -10.871 -3.549 -9.295 1.00 96.94 184 ASP A CA 1
ATOM 1453 C C . ASP A 1 184 ? -11.040 -2.063 -8.958 1.00 96.94 184 ASP A C 1
ATOM 1455 O O . ASP A 1 184 ? -12.042 -1.452 -9.328 1.00 96.94 184 ASP A O 1
ATOM 1459 N N . ALA A 1 185 ? -10.025 -1.450 -8.347 1.00 98.06 185 ALA A N 1
ATOM 1460 C CA . ALA A 1 185 ? -10.017 -0.022 -8.059 1.00 98.06 185 ALA A CA 1
ATOM 1461 C C . ALA A 1 185 ? -9.965 0.846 -9.334 1.00 98.06 185 ALA A C 1
ATOM 1463 O O . ALA A 1 185 ? -10.679 1.839 -9.437 1.00 98.06 185 ALA A O 1
ATOM 1464 N N . LEU A 1 186 ? -9.186 0.449 -10.344 1.00 98.44 186 LEU A N 1
ATOM 1465 C CA . LEU A 1 186 ? -9.150 1.108 -11.654 1.00 98.44 186 LEU A CA 1
ATOM 1466 C C . LEU A 1 186 ? -10.509 1.059 -12.355 1.00 98.44 186 LEU A C 1
ATOM 1468 O O . LEU A 1 186 ? -10.976 2.081 -12.857 1.00 98.44 186 LEU A O 1
ATOM 1472 N N . LYS A 1 187 ? -11.176 -0.101 -12.333 1.00 97.94 187 LYS A N 1
ATOM 1473 C CA . LYS A 1 187 ? -12.535 -0.236 -12.880 1.00 97.94 187 LYS A CA 1
ATOM 1474 C C . LYS A 1 187 ? -13.518 0.681 -12.159 1.00 97.94 187 LYS A C 1
ATOM 1476 O O . LYS A 1 187 ? -14.351 1.297 -12.815 1.00 97.94 187 LYS A O 1
ATOM 1481 N N . ALA A 1 188 ? -13.397 0.808 -10.836 1.00 97.75 188 ALA A N 1
ATOM 1482 C CA . ALA A 1 188 ? -14.220 1.721 -10.046 1.00 97.75 188 ALA A CA 1
ATOM 1483 C C . ALA A 1 188 ? -14.025 3.197 -10.449 1.00 97.75 188 ALA A C 1
ATOM 1485 O O . ALA A 1 188 ? -14.981 3.962 -10.424 1.00 97.75 188 ALA A O 1
ATOM 1486 N N . LEU A 1 189 ? -12.827 3.568 -10.914 1.00 98.06 189 LEU A N 1
ATOM 1487 C CA . LEU A 1 189 ? -12.526 4.887 -11.487 1.00 98.06 189 LEU A CA 1
ATOM 1488 C C . LEU A 1 189 ? -12.918 5.032 -12.972 1.00 98.06 189 LEU A C 1
ATOM 1490 O O . LEU A 1 189 ? -12.610 6.055 -13.587 1.00 98.06 189 LEU A O 1
ATOM 1494 N N . GLY A 1 190 ? -13.552 4.021 -13.576 1.00 96.88 190 GLY A N 1
ATOM 1495 C CA . GLY A 1 190 ? -13.922 4.016 -14.994 1.00 96.88 190 GLY A CA 1
ATOM 1496 C C . GLY A 1 190 ? -12.757 3.752 -15.956 1.00 96.88 190 GLY A C 1
ATOM 1497 O O . GLY A 1 190 ? -12.857 4.071 -17.141 1.00 96.88 190 GLY A O 1
ATOM 1498 N N . LYS A 1 191 ? -11.645 3.183 -15.475 1.00 97.56 191 LYS A N 1
ATOM 1499 C CA . LYS A 1 191 ? -10.472 2.829 -16.287 1.00 97.56 191 LYS A CA 1
ATOM 1500 C C . LYS A 1 191 ? -10.410 1.326 -16.536 1.00 97.56 191 LYS A C 1
ATOM 1502 O O . LYS A 1 191 ? -10.539 0.529 -15.612 1.00 97.56 191 LYS A O 1
ATOM 1507 N N . ASP A 1 192 ? -10.136 0.944 -17.781 1.00 96.75 192 ASP A N 1
ATOM 1508 C CA . ASP A 1 192 ? -9.773 -0.432 -18.119 1.00 96.75 192 ASP A CA 1
ATOM 1509 C C . ASP A 1 192 ? -8.308 -0.700 -17.720 1.00 96.75 192 ASP A C 1
ATOM 1511 O O . ASP A 1 192 ? -7.413 -0.037 -18.258 1.00 96.75 192 ASP A O 1
ATOM 1515 N N . PRO A 1 193 ? -8.029 -1.658 -16.812 1.00 95.25 193 PRO A N 1
ATOM 1516 C CA . PRO A 1 193 ? -6.660 -2.009 -16.441 1.00 95.25 193 PRO A CA 1
ATOM 1517 C C . PRO A 1 193 ? -5.794 -2.473 -17.620 1.00 95.25 193 PRO A C 1
ATOM 1519 O O . PRO A 1 193 ? -4.589 -2.215 -17.628 1.00 95.25 193 PRO A O 1
ATOM 1522 N N . ALA A 1 194 ? -6.383 -3.128 -18.628 1.00 94.44 194 ALA A N 1
ATOM 1523 C CA . ALA A 1 194 ? -5.648 -3.605 -19.802 1.00 94.44 194 ALA A CA 1
ATOM 1524 C C . ALA A 1 194 ? -5.298 -2.465 -20.777 1.00 94.44 194 ALA A C 1
ATOM 1526 O O . ALA A 1 194 ? -4.268 -2.517 -21.450 1.00 94.44 194 ALA A O 1
ATOM 1527 N N . GLY A 1 195 ? -6.127 -1.419 -20.816 1.00 95.00 195 GLY A N 1
ATOM 1528 C CA . GLY A 1 195 ? -6.003 -0.269 -21.713 1.00 95.00 195 GLY A CA 1
ATOM 1529 C C . GLY A 1 195 ? -5.183 0.907 -21.171 1.00 95.00 195 GLY A C 1
ATOM 1530 O O . GLY A 1 195 ? -5.210 1.982 -21.773 1.00 95.00 195 GLY A O 1
ATOM 1531 N N . LEU A 1 196 ? -4.478 0.754 -20.044 1.00 97.25 196 LEU A N 1
ATOM 1532 C CA . LEU A 1 196 ? -3.642 1.828 -19.501 1.00 97.25 196 LEU A CA 1
ATOM 1533 C C . LEU A 1 196 ? -2.515 2.204 -20.466 1.00 97.25 196 LEU A C 1
ATOM 1535 O O . LEU A 1 196 ? -1.739 1.355 -20.917 1.00 97.25 196 LEU A O 1
ATOM 1539 N N . THR A 1 197 ? -2.368 3.504 -20.719 1.00 96.69 197 THR A N 1
ATOM 1540 C CA . THR A 1 197 ? -1.244 4.012 -21.511 1.00 96.69 197 THR A CA 1
ATOM 1541 C C . THR A 1 197 ? 0.077 3.813 -20.768 1.00 96.69 197 THR A C 1
ATOM 1543 O O . THR A 1 197 ? 0.115 3.675 -19.544 1.00 96.69 197 THR A O 1
ATOM 1546 N N . ARG A 1 198 ? 1.208 3.871 -21.483 1.00 95.56 198 ARG A N 1
ATOM 1547 C CA . ARG A 1 198 ? 2.533 3.800 -20.844 1.00 95.56 198 ARG A CA 1
ATOM 1548 C C . ARG A 1 198 ? 2.728 4.880 -19.772 1.00 95.56 198 ARG A C 1
ATOM 1550 O O . ARG A 1 198 ? 3.363 4.597 -18.761 1.00 95.56 198 ARG A O 1
ATOM 1557 N N . GLN A 1 199 ? 2.205 6.089 -19.987 1.00 97.00 199 GLN A N 1
ATOM 1558 C CA . GLN A 1 199 ? 2.333 7.177 -19.015 1.00 97.00 199 GLN A CA 1
ATOM 1559 C C . GLN A 1 199 ? 1.509 6.896 -17.757 1.00 97.00 199 GLN A C 1
ATOM 1561 O O . GLN A 1 199 ? 2.029 7.010 -16.656 1.00 97.00 199 GLN A O 1
ATOM 1566 N N . GLU A 1 200 ? 0.280 6.402 -17.906 1.00 98.00 200 GLU A N 1
ATOM 1567 C CA . GLU A 1 200 ? -0.542 5.991 -16.761 1.00 98.00 200 GLU A CA 1
ATOM 1568 C C . GLU A 1 200 ? 0.108 4.833 -15.993 1.00 98.00 200 GLU A C 1
ATOM 1570 O O . GLU A 1 200 ? 0.160 4.852 -14.764 1.00 98.00 200 GLU A O 1
ATOM 1575 N N . LYS A 1 201 ? 0.691 3.854 -16.698 1.00 98.12 201 LYS A N 1
ATOM 1576 C CA . LYS A 1 201 ? 1.413 2.740 -16.067 1.00 98.12 201 LYS A CA 1
ATOM 1577 C C . LYS A 1 201 ? 2.623 3.198 -15.247 1.00 98.12 201 LYS A C 1
ATOM 1579 O O . LYS A 1 201 ? 2.884 2.591 -14.214 1.00 98.12 201 LYS A O 1
ATOM 1584 N N . ARG A 1 202 ? 3.328 4.270 -15.643 1.00 98.06 202 ARG A N 1
ATOM 1585 C CA . ARG A 1 202 ? 4.467 4.823 -14.875 1.00 98.06 202 ARG A CA 1
ATOM 1586 C C . ARG A 1 202 ? 4.064 5.292 -13.476 1.00 98.06 202 ARG A C 1
ATOM 1588 O O . ARG A 1 202 ? 4.884 5.218 -12.571 1.00 98.06 202 ARG A O 1
ATOM 1595 N N . THR A 1 203 ? 2.817 5.717 -13.292 1.00 98.31 203 THR A N 1
ATOM 1596 C CA . THR A 1 203 ? 2.256 6.035 -11.972 1.00 98.31 203 THR A CA 1
ATOM 1597 C C . THR A 1 203 ? 1.609 4.809 -11.331 1.00 98.31 203 THR A C 1
ATOM 1599 O O . THR A 1 203 ? 1.791 4.558 -10.139 1.00 98.31 203 THR A O 1
ATOM 1602 N N . MET A 1 204 ? 0.866 4.016 -12.109 1.00 98.25 204 MET A N 1
ATOM 1603 C CA . MET A 1 204 ? 0.057 2.929 -11.559 1.00 98.25 204 MET A CA 1
ATOM 1604 C C . MET A 1 204 ? 0.875 1.792 -10.954 1.00 98.25 204 MET A C 1
ATOM 1606 O O . MET A 1 204 ? 0.397 1.179 -10.004 1.00 98.25 204 MET A O 1
ATOM 1610 N N . VAL A 1 205 ? 2.107 1.543 -11.415 1.00 98.38 205 VAL A N 1
ATOM 1611 C CA . VAL A 1 205 ? 2.994 0.568 -10.753 1.00 98.38 205 VAL A CA 1
ATOM 1612 C C . VAL A 1 205 ? 3.308 0.952 -9.303 1.00 98.38 205 VAL A C 1
ATOM 1614 O O . VAL A 1 205 ? 3.395 0.069 -8.453 1.00 98.38 205 VAL A O 1
ATOM 1617 N N . CYS A 1 206 ? 3.386 2.253 -8.998 1.00 98.62 206 CYS A N 1
ATOM 1618 C CA . CYS A 1 206 ? 3.552 2.782 -7.641 1.00 98.62 206 CYS A CA 1
ATOM 1619 C C . CYS A 1 206 ? 2.232 2.723 -6.864 1.00 98.62 206 CYS A C 1
ATOM 1621 O O . CYS A 1 206 ? 2.193 2.275 -5.714 1.00 98.62 206 CYS A O 1
ATOM 1623 N N . ALA A 1 207 ? 1.134 3.118 -7.519 1.00 98.44 207 ALA A N 1
ATOM 1624 C CA . ALA A 1 207 ? -0.215 3.121 -6.952 1.00 98.44 207 ALA A CA 1
ATOM 1625 C C . ALA A 1 207 ? -0.733 1.716 -6.606 1.00 98.44 207 ALA A C 1
ATOM 1627 O O . ALA A 1 207 ? -1.785 1.594 -5.984 1.00 98.44 207 ALA A O 1
ATOM 1628 N N . GLN A 1 208 ? 0.009 0.654 -6.943 1.00 98.44 208 GLN A N 1
ATOM 1629 C CA . GLN A 1 208 ? -0.252 -0.682 -6.420 1.00 98.44 208 GLN A CA 1
ATOM 1630 C C . GLN A 1 208 ? -0.158 -0.755 -4.896 1.00 98.44 208 GLN A C 1
ATOM 1632 O O . GLN A 1 208 ? -0.908 -1.496 -4.268 1.00 98.44 208 GLN A O 1
ATOM 1637 N N . CYS A 1 209 ? 0.744 0.027 -4.304 1.00 98.69 209 CYS A N 1
ATOM 1638 C CA . CYS A 1 209 ? 1.019 -0.005 -2.871 1.00 98.69 209 CYS A CA 1
ATOM 1639 C C . CYS A 1 209 ? 0.899 1.376 -2.219 1.00 98.69 209 CYS A C 1
ATOM 1641 O O . CYS A 1 209 ? 0.516 1.449 -1.058 1.00 98.69 209 CYS A O 1
ATOM 1643 N N . HIS A 1 210 ? 1.208 2.452 -2.945 1.00 98.81 210 HIS A N 1
ATOM 1644 C CA . HIS A 1 210 ? 1.146 3.836 -2.467 1.00 98.81 210 HIS A CA 1
ATOM 1645 C C . HIS A 1 210 ? -0.257 4.423 -2.637 1.00 98.81 210 HIS A C 1
ATOM 1647 O O . HIS A 1 210 ? -0.515 5.270 -3.495 1.00 98.81 210 HIS A O 1
ATOM 1653 N N . ASN A 1 211 ? -1.171 3.873 -1.847 1.00 98.75 211 ASN A N 1
ATOM 1654 C CA . ASN A 1 211 ? -2.587 4.203 -1.805 1.00 98.75 211 ASN A CA 1
ATOM 1655 C C . ASN A 1 211 ? -3.121 4.091 -0.371 1.00 98.75 211 ASN A C 1
ATOM 1657 O O . ASN A 1 211 ? -2.514 3.447 0.496 1.00 98.75 211 ASN A O 1
ATOM 1661 N N . THR A 1 212 ? -4.296 4.663 -0.123 1.00 98.81 212 THR A N 1
ATOM 1662 C CA . THR A 1 212 ? -5.101 4.252 1.023 1.00 98.81 212 THR A CA 1
ATOM 1663 C C . THR A 1 212 ? -5.901 3.005 0.682 1.00 98.81 212 THR A C 1
ATOM 1665 O O . THR A 1 212 ? -6.407 2.828 -0.424 1.00 98.81 212 THR A O 1
ATOM 1668 N N . TYR A 1 213 ? -6.052 2.135 1.668 1.00 98.88 213 TYR A N 1
ATOM 1669 C CA . TYR A 1 213 ? -6.770 0.881 1.529 1.00 98.88 213 TYR A CA 1
ATOM 1670 C C . TYR A 1 213 ? -7.648 0.637 2.749 1.00 98.88 213 TYR A C 1
ATOM 1672 O O . TYR A 1 213 ? -7.386 1.160 3.835 1.00 98.88 213 TYR A O 1
ATOM 1680 N N . VAL A 1 214 ? -8.669 -0.192 2.564 1.00 98.88 214 VAL A N 1
ATOM 1681 C CA . VAL A 1 214 ? -9.564 -0.693 3.608 1.00 98.88 214 VAL A CA 1
ATOM 1682 C C . VAL A 1 214 ? -9.370 -2.196 3.727 1.00 98.88 214 VAL A C 1
ATOM 1684 O O . VAL A 1 214 ? -9.308 -2.906 2.720 1.00 98.88 214 VAL A O 1
ATOM 1687 N N . ILE A 1 215 ? -9.291 -2.684 4.963 1.00 98.75 215 ILE A N 1
ATOM 1688 C CA . ILE A 1 215 ? -9.269 -4.114 5.279 1.00 98.75 215 ILE A CA 1
ATOM 1689 C C . ILE A 1 215 ? -10.573 -4.463 6.007 1.00 98.75 215 ILE A C 1
ATOM 1691 O O . ILE A 1 215 ? -10.615 -4.361 7.240 1.00 98.75 215 ILE A O 1
ATOM 1695 N N . PRO A 1 216 ? -11.625 -4.899 5.291 1.00 98.62 216 PRO A N 1
ATOM 1696 C CA . PRO A 1 216 ? -12.907 -5.219 5.902 1.00 98.62 216 PRO A CA 1
ATOM 1697 C C . PRO A 1 216 ? -12.782 -6.300 6.965 1.00 98.62 216 PRO A C 1
ATOM 1699 O O . PRO A 1 216 ? -11.948 -7.207 6.856 1.00 98.62 216 PRO A O 1
ATOM 1702 N N . LYS A 1 217 ? -13.622 -6.196 7.989 1.00 98.56 217 LYS A N 1
ATOM 1703 C CA . LYS A 1 217 ? -13.622 -7.057 9.167 1.00 98.56 217 LYS A CA 1
ATOM 1704 C C . LYS A 1 217 ? -14.925 -7.839 9.274 1.00 98.56 217 LYS A C 1
ATOM 1706 O O . LYS A 1 217 ? -15.999 -7.284 9.055 1.00 98.56 217 LYS A O 1
ATOM 1711 N N . ASP A 1 218 ? -14.831 -9.112 9.647 1.00 97.75 218 ASP A N 1
ATOM 1712 C CA . ASP A 1 218 ? -15.998 -9.892 10.061 1.00 97.75 218 ASP A CA 1
ATOM 1713 C C . ASP A 1 218 ? -16.467 -9.508 11.480 1.00 97.75 218 ASP A C 1
ATOM 1715 O O . ASP A 1 218 ? -15.918 -8.618 12.138 1.00 97.75 218 ASP A O 1
ATOM 1719 N N . GLN A 1 219 ? -17.487 -10.209 11.979 1.00 96.00 219 GLN A N 1
ATOM 1720 C CA . GLN A 1 219 ? -18.036 -10.002 13.324 1.00 96.00 219 GLN A CA 1
ATOM 1721 C C . GLN A 1 219 ? -17.015 -10.264 14.449 1.00 96.00 219 GLN A C 1
ATOM 1723 O O . GLN A 1 219 ? -17.171 -9.733 15.546 1.00 96.00 219 GLN A O 1
ATOM 1728 N N . ASN A 1 220 ? -15.961 -11.039 14.175 1.00 96.06 220 ASN A N 1
ATOM 1729 C CA . ASN A 1 220 ? -14.886 -11.383 15.107 1.00 96.06 220 ASN A CA 1
ATOM 1730 C C . ASN A 1 220 ? -13.627 -10.523 14.899 1.00 96.06 220 ASN A C 1
ATOM 1732 O O . ASN A 1 220 ? -12.569 -10.848 15.438 1.00 96.06 220 ASN A O 1
ATOM 1736 N N . MET A 1 221 ? -13.718 -9.441 14.118 1.00 96.50 221 MET A N 1
ATOM 1737 C CA . MET A 1 221 ? -12.599 -8.563 13.766 1.00 96.50 221 MET A CA 1
ATOM 1738 C C . MET A 1 221 ? -11.460 -9.258 13.000 1.00 96.50 221 MET A C 1
ATOM 1740 O O . MET A 1 221 ? -10.324 -8.777 13.010 1.00 96.50 221 MET A O 1
ATOM 1744 N N . LYS A 1 222 ? -11.748 -10.347 12.278 1.00 97.94 222 LYS A N 1
ATOM 1745 C CA . LYS A 1 222 ? -10.809 -10.943 11.316 1.00 97.94 222 LYS A CA 1
ATOM 1746 C C . LYS A 1 222 ? -10.916 -10.252 9.966 1.00 97.94 222 LYS A C 1
ATOM 1748 O O . LYS A 1 222 ? -12.003 -9.884 9.531 1.00 97.94 222 LYS A O 1
ATOM 1753 N N . SER A 1 223 ? -9.784 -10.087 9.291 1.00 98.56 223 SER A N 1
ATOM 1754 C CA . SER A 1 223 ? -9.728 -9.475 7.962 1.00 98.56 223 SER A CA 1
ATOM 1755 C C . SER A 1 223 ? -10.316 -10.402 6.904 1.00 98.56 223 SER A C 1
ATOM 1757 O O . SER A 1 223 ? -9.881 -11.540 6.787 1.00 98.56 223 SER A O 1
ATOM 1759 N N . VAL A 1 224 ? -11.265 -9.919 6.104 1.00 98.00 224 VAL A N 1
ATOM 1760 C CA . VAL A 1 224 ? -11.941 -10.728 5.066 1.00 98.00 224 VAL A CA 1
ATOM 1761 C C . VAL A 1 224 ? -11.662 -10.263 3.639 1.00 98.00 224 VAL A C 1
ATOM 1763 O O . VAL A 1 224 ? -12.140 -10.872 2.687 1.00 98.00 224 VAL A O 1
ATOM 1766 N N . GLY A 1 225 ? -10.869 -9.207 3.474 1.00 98.19 225 GLY A N 1
ATOM 1767 C CA . GLY A 1 225 ? -10.488 -8.702 2.163 1.00 98.19 225 GLY A CA 1
ATOM 1768 C C . GLY A 1 225 ? -9.546 -7.508 2.238 1.00 98.19 225 GLY A C 1
ATOM 1769 O O . GLY A 1 225 ? -9.085 -7.123 3.312 1.00 98.19 225 GLY A O 1
ATOM 1770 N N . LEU A 1 226 ? -9.285 -6.926 1.071 1.00 98.69 226 LEU A N 1
ATOM 1771 C CA . LEU A 1 226 ? -8.507 -5.708 0.873 1.00 98.69 226 LEU A CA 1
ATOM 1772 C C . LEU A 1 226 ? -9.049 -4.997 -0.367 1.00 98.69 226 LEU A C 1
ATOM 1774 O O . LEU A 1 226 ? -9.151 -5.626 -1.422 1.00 98.69 226 LEU A O 1
ATOM 1778 N N . PHE A 1 227 ? -9.376 -3.712 -0.254 1.00 98.75 227 PHE A N 1
ATOM 1779 C CA . PHE A 1 227 ? -9.785 -2.900 -1.400 1.00 98.75 227 PHE A CA 1
ATOM 1780 C C . PHE A 1 227 ? -9.338 -1.442 -1.251 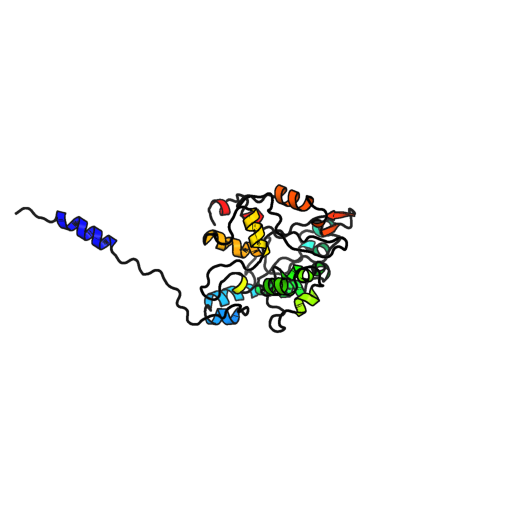1.00 98.75 227 PHE A C 1
ATOM 1782 O O . PHE A 1 227 ? -9.076 -0.978 -0.140 1.00 98.75 227 PHE A O 1
ATOM 1789 N N . LEU A 1 228 ? -9.272 -0.715 -2.370 1.00 98.81 228 LEU A N 1
ATOM 1790 C CA . LEU A 1 228 ? -9.007 0.728 -2.381 1.00 98.81 228 LEU A CA 1
ATOM 1791 C C . LEU A 1 228 ? -10.350 1.481 -2.396 1.00 98.81 228 LEU A C 1
ATOM 1793 O O . LEU A 1 228 ? -11.193 1.154 -3.241 1.00 98.81 228 LEU A O 1
ATOM 1797 N N . PRO A 1 229 ? -10.606 2.427 -1.471 1.00 98.69 229 PRO A N 1
ATOM 1798 C CA . PRO A 1 229 ? -11.917 3.051 -1.278 1.00 98.69 229 PRO A CA 1
ATOM 1799 C C . PRO A 1 229 ? -12.229 4.140 -2.323 1.00 98.69 229 PRO A C 1
ATOM 1801 O O . PRO A 1 229 ? -12.522 5.281 -1.984 1.00 98.69 229 PRO A O 1
ATOM 1804 N N . TRP A 1 230 ? -12.135 3.794 -3.607 1.00 98.75 230 TRP A N 1
ATOM 1805 C CA . TRP A 1 230 ? -12.259 4.710 -4.749 1.00 98.75 230 TRP A CA 1
ATOM 1806 C C . TRP A 1 230 ? -13.618 4.616 -5.467 1.00 98.75 230 TRP A C 1
ATOM 1808 O O . TRP A 1 230 ? -13.813 5.223 -6.513 1.00 98.75 230 TRP A O 1
ATOM 1818 N N . GLN A 1 231 ? -14.575 3.859 -4.922 1.00 98.50 231 GLN A N 1
ATOM 1819 C CA . GLN A 1 231 ? -15.857 3.505 -5.559 1.00 98.50 231 GLN A CA 1
ATOM 1820 C C . GLN A 1 231 ? -16.768 4.701 -5.852 1.00 98.50 231 GLN A C 1
ATOM 1822 O O . GLN A 1 231 ? -17.702 4.572 -6.640 1.00 98.50 231 GLN A O 1
ATOM 1827 N N . LYS A 1 232 ? -16.530 5.841 -5.199 1.00 98.38 232 LYS A N 1
ATOM 1828 C CA . LYS A 1 232 ? -17.280 7.089 -5.400 1.00 98.38 232 LYS A CA 1
ATOM 1829 C C . LYS A 1 232 ? -16.474 8.169 -6.126 1.00 98.38 232 LYS A C 1
ATOM 1831 O O . LYS A 1 232 ? -16.999 9.249 -6.357 1.00 98.38 232 LYS A O 1
ATOM 1836 N N . SER A 1 233 ? -15.234 7.867 -6.499 1.00 98.56 233 SER A N 1
ATOM 1837 C CA . SER A 1 233 ? -14.299 8.814 -7.104 1.00 98.56 233 SER A CA 1
ATOM 1838 C C . SER A 1 233 ? -14.226 8.674 -8.623 1.00 98.56 233 SER A C 1
ATOM 1840 O O . SER A 1 233 ? -14.843 7.795 -9.224 1.00 98.56 233 SER A O 1
ATOM 1842 N N . GLN A 1 234 ? -13.449 9.551 -9.259 1.00 97.75 234 GLN A N 1
ATOM 1843 C CA . GLN A 1 234 ? -13.188 9.526 -10.699 1.00 97.75 234 GLN A CA 1
ATOM 1844 C C . GLN A 1 234 ? -11.681 9.555 -10.971 1.00 97.75 234 GLN A C 1
ATOM 1846 O O . GLN A 1 234 ? -10.888 9.987 -10.131 1.00 97.75 234 GLN A O 1
ATOM 1851 N N . TRP A 1 235 ? -11.261 9.081 -12.145 1.00 97.88 235 TRP A N 1
ATOM 1852 C CA . TRP A 1 235 ? -9.853 9.117 -12.544 1.00 97.88 235 TRP A CA 1
ATOM 1853 C C . TRP A 1 235 ? -9.289 10.547 -12.488 1.00 97.88 235 TRP A C 1
ATOM 1855 O O . TRP A 1 235 ? -9.786 11.444 -13.167 1.00 97.88 235 TRP A O 1
ATOM 1865 N N . GLY A 1 236 ? -8.247 10.760 -11.677 1.00 97.56 236 GLY A N 1
ATOM 1866 C CA . GLY A 1 236 ? -7.668 12.089 -11.444 1.00 97.56 236 GLY A CA 1
ATOM 1867 C C . GLY A 1 236 ? -8.471 12.993 -10.496 1.00 97.56 236 GLY A C 1
ATOM 1868 O O . GLY A 1 236 ? -8.212 14.195 -10.423 1.00 97.56 236 GLY A O 1
ATOM 1869 N N . HIS A 1 237 ? -9.461 12.441 -9.792 1.00 98.00 237 HIS A N 1
ATOM 1870 C CA . HIS A 1 237 ? -10.284 13.149 -8.815 1.00 98.00 237 HIS A CA 1
ATOM 1871 C C . HIS A 1 237 ? -10.733 12.191 -7.702 1.00 98.00 237 HIS A C 1
ATOM 1873 O O . HIS A 1 237 ? -11.871 11.720 -7.674 1.00 98.00 237 HIS A O 1
ATOM 1879 N N . ILE A 1 238 ? -9.798 11.862 -6.807 1.00 98.62 238 ILE A N 1
ATOM 1880 C CA . ILE A 1 238 ? -10.033 10.998 -5.645 1.00 98.62 238 ILE A CA 1
ATOM 1881 C C . ILE A 1 238 ? -9.994 11.874 -4.393 1.00 98.62 238 ILE A C 1
ATOM 1883 O O . ILE A 1 238 ? -8.923 12.244 -3.909 1.00 98.62 238 ILE A O 1
ATOM 1887 N N . THR A 1 239 ? -11.172 12.275 -3.919 1.00 98.69 239 THR A N 1
ATOM 1888 C CA . THR A 1 239 ? -11.314 13.217 -2.802 1.00 98.69 239 THR A CA 1
ATOM 1889 C C . THR A 1 239 ? -11.339 12.502 -1.454 1.00 98.69 239 THR A C 1
ATOM 1891 O O . THR A 1 239 ? -11.669 11.317 -1.360 1.00 98.69 239 THR A O 1
ATOM 1894 N N . ILE A 1 240 ? -11.000 13.228 -0.384 1.00 98.69 240 ILE A N 1
ATOM 1895 C CA . ILE A 1 240 ? -11.110 12.691 0.976 1.00 98.69 240 ILE A CA 1
ATOM 1896 C C . ILE A 1 240 ? -12.575 12.426 1.343 1.00 98.69 240 ILE A C 1
ATOM 1898 O O . ILE A 1 240 ? -12.865 11.444 2.020 1.00 98.69 240 ILE A O 1
ATOM 1902 N N . GLU A 1 241 ? -13.499 13.241 0.840 1.00 98.75 241 GLU A N 1
ATOM 1903 C CA . GLU A 1 241 ? -14.937 13.093 1.042 1.00 98.75 241 GLU A CA 1
ATOM 1904 C C . GLU A 1 241 ? -15.466 11.787 0.433 1.00 98.75 241 GLU A C 1
ATOM 1906 O O . GLU A 1 241 ? -16.228 11.069 1.086 1.00 98.75 241 GLU A O 1
ATOM 1911 N N . ASP A 1 242 ? -15.030 11.426 -0.778 1.00 98.75 242 ASP A N 1
ATOM 1912 C CA . ASP A 1 242 ? -15.415 10.159 -1.412 1.00 98.75 242 ASP A CA 1
ATOM 1913 C C . ASP A 1 242 ? -14.866 8.958 -0.639 1.00 98.75 242 ASP A C 1
ATOM 1915 O O . ASP A 1 242 ? -15.608 8.012 -0.350 1.00 98.75 242 ASP A O 1
ATOM 1919 N N . ILE A 1 243 ? -13.583 9.020 -0.261 1.00 98.88 243 ILE A N 1
ATOM 1920 C CA . ILE A 1 243 ? -12.905 7.988 0.535 1.00 98.88 243 ILE A CA 1
ATOM 1921 C C . ILE A 1 243 ? -13.642 7.785 1.863 1.00 98.88 243 ILE A C 1
ATOM 1923 O O . ILE A 1 243 ? -13.982 6.655 2.222 1.00 98.88 243 ILE A O 1
ATOM 1927 N N . GLU A 1 244 ? -13.929 8.868 2.590 1.00 98.69 244 GLU A N 1
ATOM 1928 C CA . GLU A 1 244 ? -14.656 8.824 3.860 1.00 98.69 244 GLU A CA 1
ATOM 1929 C C . GLU A 1 244 ? -16.061 8.235 3.666 1.00 98.69 244 GLU A C 1
ATOM 1931 O O . GLU A 1 244 ? -16.510 7.397 4.454 1.00 98.69 244 GLU A O 1
ATOM 1936 N N . SER A 1 245 ? -16.742 8.622 2.587 1.00 98.69 245 SER A N 1
ATOM 1937 C CA . SER A 1 245 ? -18.084 8.149 2.253 1.00 98.69 245 SER A CA 1
ATOM 1938 C C . SER A 1 245 ? -18.135 6.644 1.973 1.00 98.69 245 SER A C 1
ATOM 1940 O O . SER A 1 245 ? -19.141 6.003 2.283 1.00 98.69 245 SER A O 1
ATOM 1942 N N . VAL A 1 246 ? -17.072 6.063 1.410 1.00 98.75 246 VAL A N 1
ATOM 1943 C CA . VAL A 1 246 ? -16.926 4.606 1.241 1.00 98.75 246 VAL A CA 1
ATOM 1944 C C . VAL A 1 246 ? -16.559 3.928 2.561 1.00 98.75 246 VAL A C 1
ATOM 1946 O O . VAL A 1 246 ? -17.153 2.915 2.928 1.00 98.75 246 VAL A O 1
ATOM 1949 N N . ILE A 1 247 ? -15.613 4.479 3.324 1.00 98.75 247 ILE A N 1
ATOM 1950 C CA . ILE A 1 247 ? -15.233 3.913 4.628 1.00 98.75 247 ILE A CA 1
ATOM 1951 C C . ILE A 1 247 ? -16.450 3.844 5.563 1.00 98.75 247 ILE A C 1
ATOM 1953 O O . ILE A 1 247 ? -16.627 2.859 6.271 1.00 98.75 247 ILE A O 1
ATOM 1957 N N . LYS A 1 248 ? -17.325 4.852 5.546 1.00 98.38 248 LYS A N 1
ATOM 1958 C CA . LYS A 1 248 ? -18.511 4.916 6.417 1.00 98.38 248 LYS A CA 1
ATOM 1959 C C . LYS A 1 248 ? -19.728 4.170 5.876 1.00 98.38 248 LYS A C 1
ATOM 1961 O O . LYS A 1 248 ? -20.718 4.070 6.597 1.00 98.38 248 LYS A O 1
ATOM 1966 N N . SER A 1 249 ? -19.694 3.658 4.643 1.00 98.44 249 SER A N 1
ATOM 1967 C CA . SER A 1 249 ? -20.865 3.000 4.051 1.00 98.44 249 SER A CA 1
ATOM 1968 C C . SER A 1 249 ? -21.162 1.624 4.646 1.00 98.44 249 SER A C 1
ATOM 1970 O O . SER A 1 249 ? -22.274 1.133 4.480 1.00 98.44 249 SER A O 1
ATOM 1972 N N . ASP A 1 250 ? -20.188 0.997 5.310 1.00 98.25 250 ASP A N 1
ATOM 1973 C CA . ASP A 1 250 ? -20.327 -0.334 5.903 1.00 98.25 250 ASP A CA 1
ATOM 1974 C C . ASP A 1 250 ? -19.559 -0.419 7.241 1.00 98.25 250 ASP A C 1
ATOM 1976 O O . ASP A 1 250 ? -18.356 -0.146 7.269 1.00 98.25 250 ASP A O 1
ATOM 1980 N N . PRO A 1 251 ? -20.193 -0.824 8.360 1.00 98.06 251 PRO A N 1
ATOM 1981 C CA . PRO A 1 251 ? -19.508 -1.058 9.636 1.00 98.06 251 PRO A CA 1
ATOM 1982 C C . PRO A 1 251 ? -18.339 -2.061 9.582 1.00 98.06 251 PRO A C 1
ATOM 1984 O O . PRO A 1 251 ? -17.464 -2.027 10.460 1.00 98.06 251 PRO A O 1
ATOM 1987 N N . ALA A 1 252 ? -18.309 -2.948 8.581 1.00 98.38 252 ALA A N 1
ATOM 1988 C CA . ALA A 1 252 ? -17.199 -3.864 8.316 1.00 98.38 252 ALA A CA 1
ATOM 1989 C C . ALA A 1 252 ? -15.911 -3.128 7.910 1.00 98.38 252 ALA A C 1
ATOM 1991 O O . ALA A 1 252 ? -14.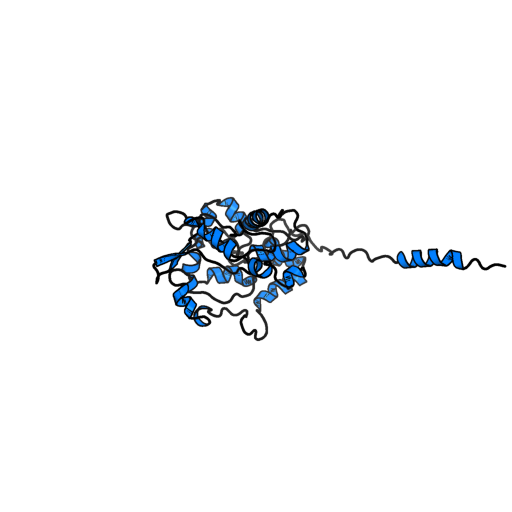820 -3.639 8.154 1.00 98.38 252 ALA A O 1
ATOM 1992 N N . ASN A 1 253 ? -16.012 -1.916 7.354 1.00 98.56 253 ASN A N 1
ATOM 1993 C CA . ASN A 1 253 ? -14.868 -1.088 6.951 1.00 98.56 253 ASN A CA 1
ATOM 1994 C C . ASN A 1 253 ? -14.212 -0.352 8.134 1.00 98.56 253 ASN A C 1
ATOM 1996 O O . ASN A 1 253 ? -13.169 0.282 7.973 1.00 98.56 253 ASN A O 1
ATOM 2000 N N . LEU A 1 254 ? -14.809 -0.421 9.329 1.00 98.44 254 LEU A N 1
ATOM 2001 C CA . LEU A 1 254 ? -14.234 0.122 10.556 1.00 98.44 254 LEU A CA 1
ATOM 2002 C C . LEU A 1 254 ? -13.344 -0.948 11.203 1.00 98.44 254 LEU A C 1
ATOM 2004 O O . LEU A 1 254 ? -13.815 -2.027 11.571 1.00 98.44 254 LEU A O 1
ATOM 2008 N N . GLU A 1 255 ? -12.055 -0.660 11.344 1.00 98.25 255 GLU A N 1
ATOM 2009 C CA . GLU A 1 255 ? -11.014 -1.675 11.538 1.00 98.25 255 GLU A CA 1
ATOM 2010 C C . GLU A 1 255 ? -10.465 -1.764 12.961 1.00 98.25 255 GLU A C 1
ATOM 2012 O O . GLU A 1 255 ? -9.884 -2.785 13.328 1.00 98.25 255 GLU A O 1
ATOM 2017 N N . TRP A 1 256 ? -10.638 -0.717 13.762 1.00 98.12 256 TRP A N 1
ATOM 2018 C CA . TRP A 1 256 ? -10.080 -0.623 15.109 1.00 98.12 256 TRP A CA 1
ATOM 2019 C C . TRP A 1 256 ? -10.958 0.267 15.991 1.00 98.12 256 TRP A C 1
ATOM 2021 O O . TRP A 1 256 ? -11.883 0.924 15.509 1.00 98.12 256 TRP A O 1
ATOM 2031 N N . LYS A 1 257 ? -10.706 0.254 17.300 1.00 98.00 257 LYS A N 1
ATOM 2032 C CA . LYS A 1 257 ? -11.428 1.061 18.287 1.00 98.00 257 LYS A CA 1
ATOM 2033 C C . LYS A 1 257 ? -10.432 1.970 18.988 1.00 98.00 257 LYS A C 1
ATOM 2035 O O . LYS A 1 257 ? -9.460 1.472 19.545 1.00 98.00 257 LYS A O 1
ATOM 2040 N N . ASN A 1 258 ? -10.682 3.273 18.964 1.00 98.44 258 ASN A N 1
ATOM 2041 C CA . ASN A 1 258 ? -9.850 4.239 19.668 1.00 98.44 258 ASN A CA 1
ATOM 2042 C C . ASN A 1 258 ? -10.061 4.112 21.185 1.00 98.44 258 ASN A C 1
ATOM 2044 O O . ASN A 1 258 ? -11.207 4.128 21.641 1.00 98.44 258 ASN A O 1
ATOM 2048 N N . THR A 1 259 ? -8.980 3.967 21.959 1.00 98.12 259 THR A N 1
ATOM 2049 C CA . THR A 1 259 ? -9.061 3.727 23.412 1.00 98.12 259 THR A CA 1
ATOM 2050 C C . THR A 1 259 ? -9.668 4.920 24.158 1.00 98.12 259 THR A C 1
ATOM 2052 O O . THR A 1 259 ? -10.625 4.693 24.900 1.00 98.12 259 THR A O 1
ATOM 2055 N N . PRO A 1 260 ? -9.219 6.180 23.947 1.00 97.50 260 PRO A N 1
ATOM 2056 C CA . PRO A 1 260 ? -9.754 7.320 24.695 1.00 97.50 260 PRO A CA 1
ATOM 2057 C C . PRO A 1 260 ? -11.245 7.590 24.460 1.00 97.50 260 PRO A C 1
ATOM 2059 O O . PRO A 1 260 ? -11.965 7.927 25.395 1.00 97.50 260 PRO A O 1
ATOM 2062 N N . THR A 1 261 ? -11.721 7.459 23.217 1.00 98.00 261 THR A N 1
ATOM 2063 C CA . THR A 1 261 ? -13.112 7.803 22.856 1.00 98.00 261 THR A CA 1
ATOM 2064 C C . THR A 1 261 ? -14.060 6.607 22.839 1.00 98.00 261 THR A C 1
ATOM 2066 O O . THR A 1 261 ? -15.277 6.777 22.883 1.00 98.00 261 THR A O 1
ATOM 2069 N N . GLY A 1 262 ? -13.534 5.387 22.725 1.00 97.69 262 GLY A N 1
ATOM 2070 C CA . GLY A 1 262 ? -14.329 4.179 22.528 1.00 97.69 262 GLY A CA 1
ATOM 2071 C C . GLY A 1 262 ? -14.997 4.069 21.150 1.00 97.69 262 GLY A C 1
ATOM 2072 O O . GLY A 1 262 ? -15.808 3.163 20.948 1.00 97.69 262 GLY A O 1
ATOM 2073 N N . ILE A 1 263 ? -14.678 4.946 20.195 1.00 97.75 263 ILE A N 1
ATOM 2074 C CA . ILE A 1 263 ? -15.289 4.956 18.859 1.00 97.75 263 ILE A CA 1
ATOM 2075 C C . ILE A 1 263 ? -14.592 3.930 17.954 1.00 97.75 263 ILE A C 1
ATOM 2077 O O . ILE A 1 263 ? -13.363 3.846 17.925 1.00 97.75 263 ILE A O 1
ATOM 2081 N N . LYS A 1 264 ? -15.378 3.151 17.197 1.00 97.75 264 LYS A N 1
ATOM 2082 C CA . LYS A 1 264 ? -14.863 2.272 16.135 1.00 97.75 264 LYS A CA 1
ATOM 2083 C C . LYS A 1 264 ? -14.607 3.104 14.877 1.00 97.75 264 LYS A C 1
ATOM 2085 O O . LYS A 1 264 ? -15.499 3.822 14.434 1.00 97.75 264 LYS A O 1
ATOM 2090 N N . LEU A 1 265 ? -13.411 3.010 14.310 1.00 98.25 265 LEU A N 1
ATOM 2091 C CA . LEU A 1 265 ? -12.945 3.888 13.238 1.00 98.25 265 LEU A CA 1
ATOM 2092 C C . LEU A 1 265 ? -12.463 3.087 12.029 1.00 98.25 265 LEU A C 1
ATOM 2094 O O . LEU A 1 265 ? -11.892 2.003 12.165 1.00 98.25 265 LEU A O 1
ATOM 2098 N N . GLY A 1 266 ? -12.655 3.656 10.840 1.00 98.12 266 GLY A N 1
ATOM 2099 C CA . GLY A 1 266 ? -11.855 3.296 9.673 1.00 98.12 266 GLY A CA 1
ATOM 2100 C C . GLY A 1 266 ? -10.435 3.844 9.811 1.00 98.12 266 GLY A C 1
ATOM 2101 O O . GLY A 1 266 ? -10.067 4.432 10.834 1.00 98.12 266 GLY A O 1
ATOM 2102 N N . HIS A 1 267 ? -9.610 3.662 8.788 1.00 98.19 267 HIS A N 1
ATOM 2103 C CA . HIS A 1 267 ? -8.278 4.250 8.792 1.00 98.19 267 HIS A CA 1
ATOM 2104 C C . HIS A 1 267 ? -7.814 4.597 7.382 1.00 98.19 267 HIS A C 1
ATOM 2106 O O . HIS A 1 267 ? -8.144 3.907 6.419 1.00 98.19 267 HIS A O 1
ATOM 2112 N N . ILE A 1 268 ? -7.033 5.669 7.280 1.00 98.56 268 ILE A N 1
ATOM 2113 C CA . ILE A 1 268 ? -6.403 6.109 6.039 1.00 98.56 268 ILE A CA 1
ATOM 2114 C C . ILE A 1 268 ? -4.911 5.854 6.163 1.00 98.56 268 ILE A C 1
ATOM 2116 O O . ILE A 1 268 ? -4.301 6.168 7.182 1.00 98.56 268 ILE A O 1
ATOM 2120 N N . ARG A 1 269 ? -4.339 5.243 5.131 1.00 98.50 269 ARG A N 1
ATOM 2121 C CA . ARG A 1 269 ? -2.902 4.973 5.030 1.00 98.50 269 ARG A CA 1
ATOM 2122 C C . ARG A 1 269 ? -2.297 5.911 3.995 1.00 98.50 269 ARG A C 1
ATOM 2124 O O . ARG A 1 269 ? -2.985 6.810 3.541 1.00 98.50 269 ARG A O 1
ATOM 2131 N N . HIS A 1 270 ? -1.024 5.700 3.684 1.00 98.38 270 HIS A N 1
ATOM 2132 C CA . HIS A 1 270 ? -0.173 6.445 2.754 1.00 98.38 270 HIS A CA 1
ATOM 2133 C C . HIS A 1 270 ? -0.866 6.716 1.388 1.00 98.38 270 HIS A C 1
ATOM 2135 O O . HIS A 1 270 ? -0.791 5.886 0.482 1.00 98.38 270 HIS A O 1
ATOM 2141 N N . PRO A 1 271 ? -1.612 7.833 1.235 1.00 98.69 271 PRO A N 1
ATOM 2142 C CA . PRO A 1 271 ? -2.539 8.037 0.128 1.00 98.69 271 PRO A CA 1
ATOM 2143 C C . PRO A 1 271 ? -1.850 8.823 -0.991 1.00 98.69 271 PRO A C 1
ATOM 2145 O O . PRO A 1 271 ? -2.353 9.852 -1.449 1.00 98.69 271 PRO A O 1
ATOM 2148 N N . GLU A 1 272 ? -0.626 8.426 -1.358 1.00 98.88 272 GLU A N 1
ATOM 2149 C CA . GLU A 1 272 ? 0.180 9.236 -2.271 1.00 98.88 272 GLU A CA 1
ATOM 2150 C C . GLU A 1 272 ? -0.463 9.327 -3.651 1.00 98.88 272 GLU A C 1
ATOM 2152 O O . GLU A 1 272 ? -0.485 10.418 -4.212 1.00 98.88 272 GLU A O 1
ATOM 2157 N N . PHE A 1 273 ? -1.014 8.236 -4.194 1.00 98.81 273 PHE A N 1
ATOM 2158 C CA . PHE A 1 273 ? -1.680 8.286 -5.495 1.00 98.81 273 PHE A CA 1
ATOM 2159 C C . PHE A 1 273 ? -2.933 9.163 -5.470 1.00 98.81 273 PHE A C 1
ATOM 2161 O O . PHE A 1 273 ? -3.144 9.951 -6.392 1.00 98.81 273 PHE A O 1
ATOM 2168 N N . GLU A 1 274 ? -3.753 9.068 -4.428 1.00 98.81 274 GLU A N 1
ATOM 2169 C CA . GLU A 1 274 ? -4.973 9.863 -4.288 1.00 98.81 274 GLU A CA 1
ATOM 2170 C C . GLU A 1 274 ? -4.640 11.351 -4.173 1.00 98.81 274 GLU A C 1
ATOM 2172 O O . GLU A 1 274 ? -5.179 12.163 -4.924 1.00 98.81 274 GLU A O 1
ATOM 2177 N N . LEU A 1 275 ? -3.683 11.710 -3.310 1.00 98.62 275 LEU A N 1
ATOM 2178 C CA . LEU A 1 275 ? -3.225 13.094 -3.159 1.00 98.62 275 LEU A CA 1
ATOM 2179 C C . LEU A 1 275 ? -2.554 13.622 -4.431 1.00 98.62 275 LEU A C 1
ATOM 2181 O O . LEU A 1 275 ? -2.785 14.764 -4.828 1.00 98.62 275 LEU A O 1
ATOM 2185 N N . TYR A 1 276 ? -1.723 12.802 -5.075 1.00 98.75 276 TYR A N 1
ATOM 2186 C CA . TYR A 1 276 ? -1.023 13.167 -6.300 1.00 98.75 276 TYR A CA 1
ATOM 2187 C C . TYR A 1 276 ? -1.992 13.397 -7.459 1.00 98.75 276 TYR A C 1
ATOM 2189 O O . TYR A 1 276 ? -1.893 14.407 -8.158 1.00 98.75 276 TYR A O 1
ATOM 2197 N N . SER A 1 277 ? -2.920 12.467 -7.670 1.00 98.44 277 SER A N 1
ATOM 2198 C CA . SER A 1 277 ? -3.782 12.448 -8.849 1.00 98.44 277 SER A CA 1
ATOM 2199 C C . SER A 1 277 ? -4.972 13.394 -8.749 1.00 98.44 277 SER A C 1
ATOM 2201 O O . SER A 1 277 ? -5.497 13.782 -9.786 1.00 98.44 277 SER A O 1
ATOM 2203 N N . ASN A 1 278 ? -5.385 13.813 -7.547 1.00 98.25 278 ASN A N 1
ATOM 2204 C CA . ASN A 1 278 ? -6.548 14.679 -7.349 1.00 98.25 278 ASN A CA 1
ATOM 2205 C C . ASN A 1 278 ? -6.287 16.138 -7.777 1.00 98.25 278 ASN A C 1
ATOM 2207 O O . ASN A 1 278 ? -6.117 17.041 -6.959 1.00 98.25 278 ASN A O 1
ATOM 2211 N N . GLY A 1 279 ? -6.219 16.374 -9.088 1.00 96.25 279 GLY A N 1
ATOM 2212 C CA . GLY A 1 279 ? -6.111 17.710 -9.677 1.00 96.25 279 GLY A CA 1
ATOM 2213 C C . GLY A 1 279 ? -4.817 18.471 -9.361 1.00 96.25 279 GLY A C 1
ATOM 2214 O O . GLY A 1 279 ? -4.771 19.688 -9.574 1.00 96.25 279 GLY A O 1
ATOM 2215 N N . SER A 1 280 ? -3.765 17.796 -8.877 1.00 98.31 280 SER A N 1
ATOM 2216 C CA . SER A 1 280 ? -2.490 18.450 -8.565 1.00 98.31 280 SER A CA 1
ATOM 2217 C C . SER A 1 280 ? -1.855 19.089 -9.807 1.00 98.31 280 SER A C 1
ATOM 2219 O O . SER A 1 280 ? -2.166 18.756 -10.953 1.00 98.31 280 SER A O 1
ATOM 2221 N N . VAL A 1 281 ? -0.940 20.037 -9.593 1.00 98.50 281 VAL A N 1
ATOM 2222 C CA . VAL A 1 281 ? -0.242 20.725 -10.693 1.00 98.50 281 VAL A CA 1
ATOM 2223 C C . VAL A 1 281 ? 0.526 19.732 -11.572 1.00 98.50 281 VAL A C 1
ATOM 2225 O O . VAL A 1 281 ? 0.390 19.781 -12.791 1.00 98.50 281 VAL A O 1
ATOM 2228 N N . HIS A 1 282 ? 1.273 18.806 -10.965 1.00 98.31 282 HIS A N 1
ATOM 2229 C CA . HIS A 1 282 ? 2.071 17.808 -11.682 1.00 98.31 282 HIS A CA 1
ATOM 2230 C C . HIS A 1 282 ? 1.197 16.788 -12.418 1.00 98.31 282 HIS A C 1
ATOM 2232 O O . HIS A 1 282 ? 1.449 16.503 -13.586 1.00 98.31 282 HIS A O 1
ATOM 2238 N N . TRP A 1 283 ? 0.114 16.327 -11.787 1.00 98.06 283 TRP A N 1
ATOM 2239 C CA . TRP A 1 283 ? -0.839 15.429 -12.436 1.00 98.06 283 TRP A CA 1
ATOM 2240 C C . TRP A 1 283 ? -1.467 16.059 -13.680 1.00 98.06 283 TRP A C 1
ATOM 2242 O O . TRP A 1 283 ? -1.468 15.460 -14.753 1.00 98.06 283 TRP A O 1
ATOM 2252 N N . ARG A 1 284 ? -1.950 17.305 -13.571 1.00 97.69 284 ARG A N 1
ATOM 2253 C CA . ARG A 1 284 ? -2.535 18.029 -14.715 1.00 97.69 284 ARG A CA 1
ATOM 2254 C C . ARG A 1 284 ? -1.516 18.326 -15.817 1.00 97.69 284 ARG A C 1
ATOM 2256 O O . ARG A 1 284 ? -1.914 18.504 -16.963 1.00 97.69 284 ARG A O 1
ATOM 2263 N N . ALA A 1 285 ? -0.228 18.367 -15.480 1.00 98.00 285 ALA A N 1
ATOM 2264 C CA . ALA A 1 285 ? 0.866 18.480 -16.440 1.00 98.00 285 ALA A CA 1
ATOM 2265 C C . ALA A 1 285 ? 1.273 17.129 -17.066 1.00 98.00 285 ALA A C 1
ATOM 2267 O O . ALA A 1 285 ? 2.133 17.108 -17.944 1.00 98.00 285 ALA A O 1
ATOM 2268 N N . GLY A 1 286 ? 0.661 16.016 -16.646 1.00 95.69 286 GLY A N 1
ATOM 2269 C CA . GLY A 1 286 ? 0.925 14.680 -17.176 1.00 95.69 286 GLY A CA 1
ATOM 2270 C C . GLY A 1 286 ? 2.234 14.055 -16.693 1.00 95.69 286 GLY A C 1
ATOM 2271 O O . GLY A 1 286 ? 2.785 13.226 -17.416 1.00 95.69 286 GLY A O 1
ATOM 2272 N N . VAL A 1 287 ? 2.741 14.458 -15.520 1.00 94.94 287 VAL A N 1
ATOM 2273 C CA . VAL A 1 287 ? 3.985 13.932 -14.917 1.00 94.94 287 VAL A CA 1
ATOM 2274 C C . VAL A 1 287 ? 3.823 12.494 -14.425 1.00 94.94 287 VAL A C 1
ATOM 2276 O O . VAL A 1 287 ? 2.736 12.143 -13.912 1.00 94.94 287 VAL A O 1
#

Foldseek 3Di:
DDDPPVVCVVVVVVVVVVPDPPPDDDQDFPDFDDFPDFDQVSVCVRVVVVSVVLVCLVVWDDDDDPPATADFAFVCVVVVVCCQVVAFFQCNVGDTGHGHQLQQLVCVVPGDLRNQQQALVVCLQWGSCNLVLCVVCPQCSRFHRNVVSLVVPPPVCSRPTDHQVCFAGRGRRQGDHSRPQLCVLCVLQVHHRVPDDSLSSVVVSVVSRQAWKFFFADPVLHGRDIHGQCNQAHFLARDPVSSVCSCPPDLRRQRTARPVPRDGHHDTDRHCVNVVSRPDPVNVVSD